Protein AF-A0A0S8HWB4-F1 (afdb_monomer_lite)

pLDDT: mean 94.69, std 7.18, range [52.34, 98.81]

Radius of gyration: 16.29 Å; chains: 1; bounding box: 45×39×44 Å

Sequence (197 aa):
RCPELIINMSSAIGPWVTPEQRIAPIVEIKPEMASLNTNSMNFALADHKSGKIFGEIIFQNTFKMLVDFGTAMKENRVKPECEVYDFGGLYNVLLVRKQGIFAEPMHFQLVFGVAGGVPFTPMNMIHMQSILPEGATWSTCGVGPNQFPAGIMASLMGGHIRVGLEDNTRVLGGKLAEGSWEQVEVAKRFSAQPIMF

Secondary structure (DSSP, 8-state):
--TTPPPEE-S---TT--HHHHHHHHHHH--SEEEEE-S-EEEEEEETTTTEEEEEEEE---HHHHHHHHHHHHHTTPEEEEEESSHHHHHHHHHHHTTT-SPSSPEEEEEE--BTB----HHHHHHHHHHSPTT-EEEEEE-GGGHHHHHHHHHHTT-EEB--TTT-SB-TTSPBPS-HHHHHHHHTTT-SSPPB-

Structure (mmCIF, N/CA/C/O backbone):
data_AF-A0A0S8HWB4-F1
#
_entry.id   AF-A0A0S8HWB4-F1
#
loop_
_atom_site.group_PDB
_atom_site.id
_atom_site.type_symbol
_atom_site.label_atom_id
_atom_site.label_alt_id
_atom_site.label_comp_id
_atom_site.label_asym_id
_atom_site.label_entity_id
_atom_site.label_seq_id
_atom_site.pdbx_PDB_ins_code
_atom_site.Cartn_x
_atom_site.Cartn_y
_atom_site.Cartn_z
_atom_site.occupancy
_atom_site.B_iso_or_equiv
_atom_site.auth_seq_id
_atom_site.auth_comp_id
_atom_site.auth_asym_id
_atom_site.auth_atom_id
_atom_site.pdbx_PDB_model_num
ATOM 1 N N . ARG A 1 1 ? -21.976 -0.494 -14.475 1.00 71.88 1 ARG A N 1
ATOM 2 C CA . ARG A 1 1 ? -21.970 -0.110 -13.041 1.00 71.88 1 ARG A CA 1
ATOM 3 C C . ARG A 1 1 ? -21.838 -1.396 -12.236 1.00 71.88 1 ARG A C 1
ATOM 5 O O . ARG A 1 1 ? -22.499 -2.352 -12.619 1.00 71.88 1 ARG A O 1
ATOM 12 N N . CYS A 1 2 ? -21.012 -1.416 -11.189 1.00 82.88 2 CYS A N 1
ATOM 13 C CA . CYS A 1 2 ? -20.768 -2.586 -10.335 1.00 82.88 2 CYS A CA 1
ATOM 14 C C . CYS A 1 2 ? -21.140 -2.211 -8.890 1.00 82.88 2 CYS A C 1
ATOM 16 O O . CYS A 1 2 ? -20.278 -1.727 -8.168 1.00 82.88 2 CYS A O 1
ATOM 18 N N . PRO A 1 3 ? -22.423 -2.313 -8.497 1.00 80.06 3 PRO A N 1
ATOM 19 C CA . PRO A 1 3 ? -22.908 -1.765 -7.226 1.00 80.06 3 PRO A CA 1
ATOM 20 C C . PRO A 1 3 ? -22.379 -2.493 -5.982 1.00 80.06 3 PRO A C 1
ATOM 22 O O . PRO A 1 3 ? -22.499 -1.962 -4.889 1.00 80.06 3 PRO A O 1
ATOM 25 N N . GLU A 1 4 ? -21.807 -3.686 -6.145 1.00 90.62 4 GLU A N 1
ATOM 26 C CA . GLU A 1 4 ? -21.234 -4.493 -5.057 1.00 90.62 4 GLU A CA 1
ATOM 27 C C . GLU A 1 4 ? -19.713 -4.319 -4.924 1.00 90.62 4 GLU A C 1
ATOM 29 O O . GLU A 1 4 ? -19.082 -4.972 -4.096 1.00 90.62 4 GLU A O 1
ATOM 34 N N . LEU A 1 5 ? -19.102 -3.479 -5.769 1.00 92.56 5 LEU A N 1
ATOM 35 C CA . LEU A 1 5 ? -17.670 -3.221 -5.705 1.00 92.56 5 LEU A CA 1
ATOM 36 C C . LEU A 1 5 ? -17.366 -2.332 -4.494 1.00 92.56 5 LEU A C 1
ATOM 38 O O . LEU A 1 5 ? -17.858 -1.209 -4.426 1.00 92.56 5 LEU A O 1
ATOM 42 N N . ILE A 1 6 ? -16.520 -2.826 -3.591 1.00 94.06 6 ILE A N 1
ATOM 43 C CA . ILE A 1 6 ? -15.942 -2.029 -2.504 1.00 94.06 6 ILE A CA 1
ATOM 44 C C . ILE A 1 6 ? -15.105 -0.911 -3.118 1.00 94.06 6 ILE A C 1
ATOM 46 O O . ILE A 1 6 ? -14.243 -1.174 -3.959 1.00 94.06 6 ILE A O 1
ATOM 50 N N . ILE A 1 7 ? -15.330 0.326 -2.680 1.00 96.31 7 ILE A N 1
ATOM 51 C CA . ILE A 1 7 ? -14.501 1.453 -3.089 1.00 96.31 7 ILE A CA 1
ATOM 52 C C . ILE A 1 7 ? -13.414 1.664 -2.038 1.00 96.31 7 ILE A C 1
ATOM 54 O O . ILE A 1 7 ? -13.699 1.944 -0.874 1.00 96.31 7 ILE A O 1
ATOM 58 N N . ASN A 1 8 ? -12.159 1.539 -2.468 1.00 97.38 8 ASN A N 1
ATOM 59 C CA . ASN A 1 8 ? -10.990 1.853 -1.661 1.00 97.38 8 ASN A CA 1
ATOM 60 C C . ASN A 1 8 ? -10.362 3.165 -2.146 1.00 97.38 8 ASN A C 1
ATOM 62 O O . ASN A 1 8 ? -9.846 3.245 -3.261 1.00 97.38 8 ASN A O 1
ATOM 66 N N . MET A 1 9 ? -10.446 4.221 -1.335 1.00 97.44 9 MET A N 1
ATOM 67 C CA . MET A 1 9 ? -9.891 5.527 -1.696 1.00 97.44 9 MET A CA 1
ATOM 68 C C . MET A 1 9 ? -8.468 5.715 -1.180 1.00 97.44 9 MET A C 1
ATOM 70 O O . MET A 1 9 ? -8.175 5.499 -0.006 1.00 97.44 9 MET A O 1
ATOM 74 N N . SER A 1 10 ? -7.588 6.235 -2.034 1.00 96.38 10 SER A N 1
ATOM 75 C CA . SER A 1 10 ? -6.231 6.571 -1.611 1.00 96.38 10 SER A CA 1
ATOM 76 C C . SER A 1 10 ? -6.205 7.791 -0.684 1.00 96.38 10 SER A C 1
ATOM 78 O O . SER A 1 10 ? -6.778 8.833 -1.003 1.00 96.38 10 SER A O 1
ATOM 80 N N . SER A 1 11 ? -5.463 7.697 0.425 1.00 95.19 11 SER A N 1
ATOM 81 C CA . SER A 1 11 ? -5.051 8.868 1.220 1.00 95.19 11 SER A CA 1
ATOM 82 C C . SER A 1 11 ? -3.715 9.460 0.752 1.00 95.19 11 SER A C 1
ATOM 84 O O . SER A 1 11 ? -3.163 10.348 1.401 1.00 95.19 11 SER A O 1
ATOM 86 N N . ALA A 1 12 ? -3.144 8.974 -0.352 1.00 88.75 12 ALA A N 1
ATOM 87 C CA . ALA A 1 12 ? -1.866 9.406 -0.914 1.00 88.75 12 ALA A CA 1
ATOM 88 C C . ALA A 1 12 ? -2.073 10.063 -2.287 1.00 88.75 12 ALA A C 1
ATOM 90 O O . ALA A 1 12 ? -1.646 9.556 -3.318 1.00 88.75 12 ALA A O 1
ATOM 91 N N . ILE A 1 13 ? -2.742 11.217 -2.296 1.00 84.00 13 ILE A N 1
ATOM 92 C CA . ILE A 1 13 ? -3.216 11.896 -3.518 1.00 84.00 13 ILE A CA 1
ATOM 93 C C . ILE A 1 13 ? -2.159 12.753 -4.245 1.00 84.00 13 ILE A C 1
ATOM 95 O O . ILE A 1 13 ? -2.505 13.621 -5.043 1.00 84.00 13 ILE A O 1
ATOM 99 N N . GLY A 1 14 ? -0.872 12.505 -3.995 1.00 78.75 14 GLY A N 1
ATOM 100 C CA . GLY A 1 14 ? 0.238 13.111 -4.734 1.00 78.75 14 GLY A CA 1
ATOM 101 C C . GLY A 1 14 ? 1.232 13.905 -3.880 1.00 78.75 14 GLY A C 1
ATOM 102 O O . GLY A 1 14 ? 1.001 14.155 -2.692 1.00 78.75 14 GLY A O 1
ATOM 103 N N . PRO A 1 15 ? 2.372 14.292 -4.477 1.00 73.50 15 PRO A N 1
ATOM 104 C CA . PRO A 1 15 ? 3.368 15.107 -3.800 1.00 73.50 15 PRO A CA 1
ATOM 105 C C . PRO A 1 15 ? 2.817 16.521 -3.554 1.00 73.50 15 PRO A C 1
ATOM 107 O O . PRO A 1 15 ? 2.030 17.031 -4.350 1.00 73.50 15 PRO A O 1
ATOM 110 N N . TRP A 1 16 ? 3.261 17.167 -2.470 1.00 81.25 16 TRP A N 1
ATOM 111 C CA . TRP A 1 16 ? 2.926 18.563 -2.114 1.00 81.25 16 TRP A CA 1
ATOM 112 C C . TRP A 1 16 ? 1.498 18.821 -1.617 1.00 81.25 16 TRP A C 1
ATOM 114 O O . TRP A 1 16 ? 1.103 19.974 -1.460 1.00 81.25 16 TRP A O 1
ATOM 124 N N . VAL A 1 17 ? 0.743 17.765 -1.325 1.00 91.19 17 VAL A N 1
ATOM 125 C CA . VAL A 1 17 ? -0.600 17.861 -0.748 1.00 91.19 17 VAL A CA 1
ATOM 126 C C . VAL A 1 17 ? -0.520 17.801 0.778 1.00 91.19 17 VAL A C 1
ATOM 128 O O . VAL A 1 17 ? 0.191 16.954 1.327 1.00 91.19 17 VAL A O 1
ATOM 131 N N . THR A 1 18 ? -1.226 18.693 1.481 1.00 94.00 18 THR A N 1
ATOM 132 C CA . THR A 1 18 ? -1.183 18.716 2.954 1.00 94.00 18 THR A CA 1
ATOM 133 C C . THR A 1 18 ? -1.892 17.496 3.556 1.00 94.00 18 THR A C 1
ATOM 135 O O . THR A 1 18 ? -2.748 16.892 2.900 1.00 94.00 18 THR A O 1
ATOM 138 N N . PRO A 1 19 ? -1.591 17.112 4.811 1.00 94.94 19 PRO A N 1
ATOM 139 C CA . PRO A 1 19 ? -2.299 16.022 5.481 1.00 94.94 19 PRO A CA 1
ATOM 140 C C . PRO A 1 19 ? -3.824 16.216 5.503 1.00 94.94 19 PRO A C 1
ATOM 142 O O . PRO A 1 19 ? -4.576 15.273 5.275 1.00 94.94 19 PRO A O 1
ATOM 145 N N . GLU A 1 20 ? -4.291 17.448 5.699 1.00 95.25 20 GLU A N 1
ATOM 146 C CA . GLU A 1 20 ? -5.717 17.787 5.724 1.00 95.25 20 GLU A CA 1
ATOM 147 C C . GLU A 1 20 ? -6.360 17.557 4.354 1.00 95.25 20 GLU A C 1
ATOM 149 O O . GLU A 1 20 ? -7.427 16.956 4.254 1.00 95.25 20 GLU A O 1
ATOM 154 N N . GLN A 1 21 ? -5.682 17.975 3.283 1.00 96.06 21 GLN A N 1
ATOM 155 C CA . GLN A 1 21 ? -6.148 17.760 1.914 1.00 96.06 21 GLN A CA 1
ATOM 156 C C . GLN A 1 21 ? -6.169 16.272 1.538 1.00 96.06 21 GLN A C 1
ATOM 158 O O . GLN A 1 21 ? -7.052 15.846 0.799 1.00 96.06 21 GLN A O 1
ATOM 163 N N . ARG A 1 22 ? -5.233 15.473 2.063 1.00 96.19 22 ARG A N 1
ATOM 164 C CA . ARG A 1 22 ? -5.164 14.022 1.835 1.00 96.19 22 ARG A CA 1
ATOM 165 C C . ARG A 1 22 ? -6.352 13.268 2.437 1.00 96.19 22 ARG A C 1
ATOM 167 O O . ARG A 1 22 ? -6.869 12.357 1.797 1.00 96.19 22 ARG A O 1
ATOM 174 N N . ILE A 1 23 ? -6.776 13.627 3.651 1.00 96.81 23 ILE A N 1
ATOM 175 C CA . ILE A 1 23 ? -7.849 12.917 4.368 1.00 96.81 23 ILE A CA 1
ATOM 176 C C . ILE A 1 23 ? -9.249 13.468 4.061 1.00 96.81 23 ILE A C 1
ATOM 178 O O . ILE A 1 23 ? -10.231 12.735 4.179 1.00 96.81 23 ILE A O 1
ATOM 182 N N . ALA A 1 24 ? -9.360 14.733 3.635 1.00 96.94 24 ALA A N 1
ATOM 183 C CA . ALA A 1 24 ? -10.645 15.394 3.404 1.00 96.94 24 ALA A CA 1
ATOM 184 C C . ALA A 1 24 ? -11.605 14.614 2.477 1.00 96.94 24 ALA A C 1
ATOM 186 O O . ALA A 1 24 ? -12.762 14.446 2.866 1.00 96.94 24 ALA A O 1
ATOM 187 N N . PRO A 1 25 ? -11.178 14.057 1.321 1.00 97.06 25 PRO A N 1
ATOM 188 C CA . PRO A 1 25 ? -12.078 13.284 0.463 1.00 97.06 25 PRO A CA 1
ATOM 189 C C . PRO A 1 25 ? -12.643 12.035 1.148 1.00 97.06 25 PRO A C 1
ATOM 191 O O . PRO A 1 25 ? -13.802 11.694 0.940 1.00 97.06 25 PRO A O 1
ATOM 194 N N . ILE A 1 26 ? -11.845 11.373 1.989 1.00 97.81 26 ILE A N 1
ATOM 195 C CA . ILE A 1 26 ? -12.241 10.150 2.700 1.00 97.81 26 ILE A CA 1
ATOM 196 C C . ILE A 1 26 ? -13.292 10.470 3.768 1.00 97.81 26 ILE A C 1
ATOM 198 O O . ILE A 1 26 ? -14.261 9.730 3.915 1.00 97.81 26 ILE A O 1
ATOM 202 N N . VAL A 1 27 ? -13.131 11.582 4.491 1.00 97.50 27 VAL A N 1
ATOM 203 C CA . VAL A 1 27 ? -14.086 12.019 5.526 1.00 97.50 27 VAL A CA 1
ATOM 204 C C . VAL A 1 27 ? -15.399 12.511 4.916 1.00 97.50 27 VAL A C 1
ATOM 206 O O . VAL A 1 27 ? -16.460 12.298 5.503 1.00 97.50 27 VAL A O 1
ATOM 209 N N . GLU A 1 28 ? -15.341 13.133 3.739 1.00 97.81 28 GLU A N 1
ATOM 210 C CA . GLU A 1 28 ? -16.530 13.603 3.026 1.00 97.81 28 GLU A CA 1
ATOM 211 C C . GLU A 1 28 ? -17.320 12.437 2.414 1.00 97.81 28 GLU A C 1
ATOM 213 O O . GLU A 1 28 ? -18.516 12.293 2.661 1.00 97.81 28 GLU A O 1
ATOM 218 N N . ILE A 1 29 ? -16.644 11.578 1.643 1.00 97.75 29 ILE A N 1
ATOM 219 C CA . ILE A 1 29 ? -17.284 10.506 0.864 1.00 97.75 29 ILE A CA 1
ATOM 220 C C . ILE A 1 29 ? -17.618 9.291 1.731 1.00 97.75 29 ILE A C 1
ATOM 222 O O . ILE A 1 29 ? -18.623 8.628 1.480 1.00 97.75 29 ILE A O 1
ATOM 226 N N . LYS A 1 30 ? -16.805 9.015 2.760 1.00 97.81 30 LYS A N 1
ATOM 227 C CA . LYS A 1 30 ? -16.940 7.865 3.671 1.00 97.81 30 LYS A CA 1
ATOM 228 C C . LYS A 1 30 ? -17.008 6.533 2.908 1.00 97.81 30 LYS A C 1
ATOM 230 O O . LYS A 1 30 ? -17.999 5.811 3.037 1.00 97.81 30 LYS A O 1
ATOM 235 N N . PRO A 1 31 ? -15.982 6.225 2.088 1.00 97.38 31 PRO A N 1
ATOM 236 C CA . PRO A 1 31 ? -15.928 4.968 1.350 1.00 97.38 31 PRO A CA 1
ATOM 237 C C . PRO A 1 31 ? -15.876 3.775 2.311 1.00 97.38 31 PRO A C 1
ATOM 239 O O . PRO A 1 31 ? -15.537 3.923 3.488 1.00 97.38 31 PRO A O 1
ATOM 242 N N . GLU A 1 32 ? -16.158 2.573 1.816 1.00 97.50 32 GLU A N 1
ATOM 243 C CA . GLU A 1 32 ? -16.035 1.364 2.630 1.00 97.50 32 GLU A CA 1
ATOM 244 C C . GLU A 1 32 ? -14.596 1.167 3.128 1.00 97.50 32 GLU A C 1
ATOM 246 O O . GLU A 1 32 ? -14.382 0.743 4.270 1.00 97.50 32 GLU A O 1
ATOM 251 N N . MET A 1 33 ? -13.613 1.502 2.286 1.00 97.88 33 MET A N 1
ATOM 252 C CA . MET A 1 33 ? -12.190 1.375 2.585 1.00 97.88 33 MET A CA 1
ATOM 253 C C . MET A 1 33 ? -11.388 2.605 2.150 1.00 97.88 33 MET A C 1
ATOM 255 O O . MET A 1 33 ? -11.766 3.341 1.237 1.00 97.88 33 MET A O 1
ATOM 259 N N . ALA A 1 34 ? -10.252 2.822 2.806 1.00 98.38 34 ALA A N 1
ATOM 260 C CA . ALA A 1 34 ? -9.260 3.788 2.357 1.00 98.38 34 ALA A CA 1
ATOM 261 C C . ALA A 1 34 ? -7.840 3.351 2.726 1.00 98.38 34 ALA A C 1
ATOM 263 O O . ALA A 1 34 ? -7.622 2.775 3.797 1.00 98.38 34 ALA A O 1
ATOM 264 N N . SER A 1 35 ? -6.867 3.676 1.876 1.00 98.06 35 SER A N 1
ATOM 265 C CA . SER A 1 35 ? -5.465 3.341 2.121 1.00 98.06 35 SER A CA 1
ATOM 266 C C . SER A 1 35 ? -4.880 4.189 3.250 1.00 98.06 35 SER A C 1
ATOM 268 O O . SER A 1 35 ? -5.117 5.397 3.341 1.00 98.06 35 SER A O 1
ATOM 270 N N . LEU A 1 36 ? -4.089 3.573 4.125 1.00 98.44 36 LEU A N 1
ATOM 271 C CA . LEU A 1 36 ? -3.430 4.207 5.264 1.00 98.44 36 LEU A CA 1
ATOM 272 C C . LEU A 1 36 ? -1.951 3.825 5.282 1.00 98.44 36 LEU A C 1
ATOM 274 O O . LEU A 1 36 ? -1.576 2.732 5.700 1.00 98.44 36 LEU A O 1
ATOM 278 N N . ASN A 1 37 ? -1.103 4.756 4.856 1.00 98.19 37 ASN A N 1
ATOM 279 C CA . ASN A 1 37 ? 0.339 4.544 4.771 1.00 98.19 37 ASN A CA 1
ATOM 280 C C . ASN A 1 37 ? 0.997 4.620 6.152 1.00 98.19 37 ASN A C 1
ATOM 282 O O . ASN A 1 37 ? 0.755 5.548 6.925 1.00 98.19 37 ASN A O 1
ATOM 286 N N . THR A 1 38 ? 1.823 3.621 6.461 1.00 98.44 38 THR A N 1
ATOM 287 C CA . THR A 1 38 ? 2.239 3.312 7.840 1.00 98.44 38 THR A CA 1
ATOM 288 C C . THR A 1 38 ? 3.572 3.935 8.276 1.00 98.44 38 THR A C 1
ATOM 290 O O . THR A 1 38 ? 3.882 3.956 9.473 1.00 98.44 38 THR A O 1
ATOM 293 N N . ASN A 1 39 ? 4.364 4.483 7.350 1.00 97.88 39 ASN A N 1
ATOM 294 C CA . ASN A 1 39 ? 5.619 5.169 7.661 1.00 97.88 39 ASN A CA 1
ATOM 295 C C . ASN A 1 39 ? 6.063 6.173 6.591 1.00 97.88 39 ASN A C 1
ATOM 297 O O . ASN A 1 39 ? 5.635 6.136 5.435 1.00 97.88 39 ASN A O 1
ATOM 301 N N . SER A 1 40 ? 6.953 7.079 7.003 1.00 97.56 40 SER A N 1
ATOM 302 C CA . SER A 1 40 ? 7.736 7.885 6.072 1.00 97.56 40 SER A CA 1
ATOM 303 C C . SER A 1 40 ? 8.865 7.058 5.462 1.00 97.56 40 SER A C 1
ATOM 305 O O . SER A 1 40 ? 9.550 6.340 6.191 1.00 97.56 40 SER A O 1
ATOM 307 N N . MET A 1 41 ? 9.105 7.219 4.163 1.00 97.00 41 MET A N 1
ATOM 308 C CA . MET A 1 41 ? 10.172 6.516 3.443 1.00 97.00 41 MET A CA 1
ATOM 309 C C . MET A 1 41 ? 10.666 7.312 2.231 1.00 97.00 41 MET A C 1
ATOM 311 O O . MET A 1 41 ? 9.967 8.202 1.735 1.00 97.00 41 MET A O 1
ATOM 315 N N . ASN A 1 42 ? 11.850 6.961 1.724 1.00 97.00 42 ASN A N 1
ATOM 316 C CA . ASN A 1 42 ? 12.215 7.316 0.355 1.00 97.00 42 ASN A CA 1
ATOM 317 C C . ASN A 1 42 ? 11.261 6.594 -0.597 1.00 97.00 42 ASN A C 1
ATOM 319 O O . ASN A 1 42 ? 10.979 5.413 -0.406 1.00 97.00 42 ASN A O 1
ATOM 323 N N . PHE A 1 43 ? 10.787 7.293 -1.619 1.00 95.88 43 PHE A N 1
ATOM 324 C CA . PHE A 1 43 ? 9.927 6.723 -2.642 1.00 95.88 43 PHE A CA 1
ATOM 325 C C . PHE A 1 43 ? 10.430 7.182 -4.002 1.00 95.88 43 PHE A C 1
ATOM 327 O O . PHE A 1 43 ? 10.356 8.370 -4.328 1.00 95.88 43 PHE A O 1
ATOM 334 N N . ALA A 1 44 ? 10.978 6.252 -4.779 1.00 95.31 44 ALA A N 1
ATOM 335 C CA . ALA A 1 44 ? 11.700 6.590 -5.995 1.00 95.31 44 ALA A CA 1
ATOM 336 C C . ALA A 1 44 ? 11.293 5.747 -7.205 1.00 95.31 44 ALA A C 1
ATOM 338 O O . ALA A 1 44 ? 10.976 4.562 -7.105 1.00 95.31 44 ALA A O 1
ATOM 339 N N . LEU A 1 45 ? 11.391 6.366 -8.380 1.00 93.62 45 LEU A N 1
ATOM 340 C CA . LEU A 1 45 ? 11.452 5.666 -9.654 1.00 93.62 45 LEU A CA 1
ATOM 341 C C . LEU A 1 45 ? 12.910 5.286 -9.910 1.00 93.62 45 LEU A C 1
ATOM 343 O O . LEU A 1 45 ? 13.758 6.161 -10.098 1.00 93.62 45 LEU A O 1
ATOM 347 N N . ALA A 1 46 ? 13.200 3.987 -9.923 1.00 94.81 46 ALA A N 1
ATOM 348 C CA . ALA A 1 46 ? 14.557 3.471 -10.052 1.00 94.81 46 ALA A CA 1
ATOM 349 C C . ALA A 1 46 ? 14.659 2.365 -11.106 1.00 94.81 46 ALA A C 1
ATOM 351 O O . ALA A 1 46 ? 13.749 1.554 -11.279 1.00 94.81 46 ALA A O 1
ATOM 352 N N . ASP A 1 47 ? 15.809 2.290 -11.771 1.00 93.00 47 ASP A N 1
ATOM 353 C CA . ASP A 1 47 ? 16.232 1.077 -12.463 1.00 93.00 47 ASP A CA 1
ATOM 354 C C . ASP A 1 47 ? 16.993 0.185 -11.479 1.00 93.00 47 ASP A C 1
ATOM 356 O O . ASP A 1 47 ? 18.157 0.429 -11.165 1.00 93.00 47 ASP A O 1
ATOM 360 N N . HIS A 1 48 ? 16.345 -0.885 -11.023 1.00 89.12 48 HIS A N 1
ATOM 361 C CA . HIS A 1 48 ? 16.936 -1.840 -10.086 1.00 89.12 48 HIS A CA 1
ATOM 362 C C . HIS A 1 48 ? 18.146 -2.606 -10.647 1.00 89.12 48 HIS A C 1
ATOM 364 O O . HIS A 1 48 ? 18.881 -3.203 -9.865 1.00 89.12 48 HIS A O 1
ATOM 370 N N . LYS A 1 49 ? 18.377 -2.610 -11.970 1.00 91.56 49 LYS A N 1
ATOM 371 C CA . LYS A 1 49 ? 19.554 -3.265 -12.563 1.00 91.56 49 LYS A CA 1
ATOM 372 C C . LYS A 1 49 ? 20.795 -2.386 -12.493 1.00 91.56 49 LYS A C 1
ATOM 374 O O . LYS A 1 49 ? 21.863 -2.878 -12.150 1.00 91.56 49 LYS A O 1
ATOM 379 N N . SER A 1 50 ? 20.664 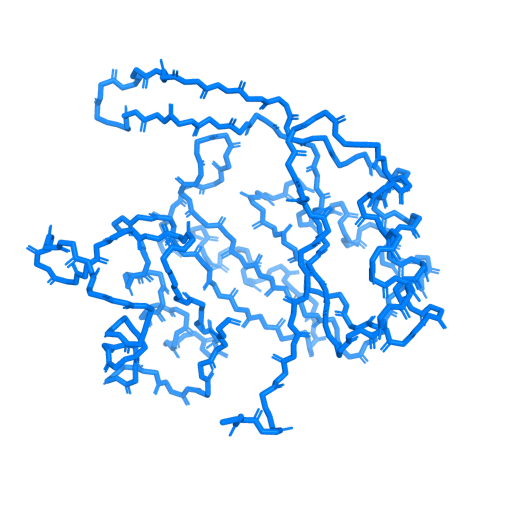-1.108 -12.847 1.00 96.06 50 SER A N 1
ATOM 380 C CA . SER A 1 50 ? 21.788 -0.160 -12.836 1.00 96.06 50 SER A CA 1
ATOM 381 C C . SER A 1 50 ? 21.934 0.610 -11.522 1.00 96.06 50 SER A C 1
ATOM 383 O O . SER A 1 50 ? 22.973 1.221 -11.292 1.00 96.06 50 SER A O 1
ATOM 385 N N . GLY A 1 51 ? 20.902 0.615 -10.675 1.00 94.69 51 GLY A N 1
ATOM 386 C CA . GLY A 1 51 ? 20.824 1.447 -9.473 1.00 94.69 51 GLY A CA 1
ATOM 387 C C . GLY A 1 51 ? 20.515 2.920 -9.762 1.00 94.69 51 GLY A C 1
ATOM 388 O O . GLY A 1 51 ? 20.540 3.741 -8.848 1.00 94.69 51 GLY A O 1
ATOM 389 N N . LYS A 1 52 ? 20.233 3.286 -11.019 1.00 97.38 52 LYS A N 1
ATOM 390 C CA . LYS A 1 52 ? 19.942 4.670 -11.400 1.00 97.38 52 LYS A CA 1
ATOM 391 C C . LYS A 1 52 ? 18.580 5.113 -10.860 1.00 97.38 52 LYS A C 1
ATOM 393 O O . LYS A 1 52 ? 17.570 4.465 -11.126 1.00 97.38 52 LYS A O 1
ATOM 398 N N . ILE A 1 53 ? 18.554 6.262 -10.187 1.00 97.44 53 ILE A N 1
ATOM 399 C CA . ILE A 1 53 ? 17.331 6.950 -9.756 1.00 97.44 53 ILE A CA 1
ATOM 400 C C . ILE A 1 53 ? 16.909 7.963 -10.828 1.00 97.44 53 ILE A C 1
ATOM 402 O O . ILE A 1 53 ? 17.729 8.750 -11.303 1.00 97.44 53 ILE A O 1
ATOM 406 N N . PHE A 1 54 ? 15.638 7.931 -11.230 1.00 95.50 54 PHE A N 1
ATOM 407 C CA . PHE A 1 54 ? 15.053 8.851 -12.215 1.00 95.50 54 PHE A CA 1
ATOM 408 C C . PHE A 1 54 ? 14.264 9.994 -11.572 1.00 95.50 54 PHE A C 1
ATOM 410 O O . PHE A 1 54 ? 14.088 11.040 -12.190 1.00 95.50 54 PHE A O 1
ATOM 417 N N . GLY A 1 55 ? 13.804 9.799 -10.340 1.00 94.44 55 GLY A N 1
ATOM 418 C CA . GLY A 1 55 ? 13.108 10.796 -9.539 1.00 94.44 55 GLY A CA 1
ATOM 419 C C . GLY A 1 55 ? 12.721 10.201 -8.193 1.00 94.44 55 GLY A C 1
ATOM 420 O O . GLY A 1 55 ? 12.500 8.993 -8.095 1.00 94.44 55 GLY A O 1
ATOM 421 N N . GLU A 1 56 ? 12.656 11.035 -7.164 1.00 94.62 56 GLU A N 1
ATOM 422 C CA . GLU A 1 56 ? 12.310 10.607 -5.813 1.00 94.62 56 GLU A CA 1
ATOM 423 C C . GLU A 1 56 ? 11.550 11.691 -5.056 1.00 94.62 56 GLU A C 1
ATOM 425 O O . GLU A 1 56 ? 11.661 12.883 -5.350 1.00 94.62 56 GLU A O 1
ATOM 430 N N . ILE A 1 57 ? 10.794 11.249 -4.059 1.00 94.69 57 ILE A N 1
ATOM 431 C CA . ILE A 1 57 ? 10.200 12.088 -3.026 1.00 94.69 57 ILE A CA 1
ATOM 432 C C . ILE A 1 57 ? 10.407 11.421 -1.667 1.00 94.69 57 ILE A C 1
ATOM 434 O O . ILE A 1 57 ? 10.562 10.202 -1.569 1.00 94.69 57 ILE A O 1
ATOM 438 N N . ILE A 1 58 ? 10.328 12.214 -0.600 1.00 95.06 58 ILE A N 1
ATOM 439 C CA . ILE A 1 58 ? 10.009 11.655 0.712 1.00 95.06 58 ILE A CA 1
ATOM 440 C C . ILE A 1 58 ? 8.505 11.438 0.750 1.00 95.06 58 ILE A C 1
ATOM 442 O O . ILE A 1 58 ? 7.728 12.396 0.740 1.00 95.06 58 ILE A O 1
ATOM 446 N N . PHE A 1 59 ? 8.088 10.180 0.814 1.00 95.38 59 PHE A N 1
ATOM 447 C CA . PHE A 1 59 ? 6.693 9.859 1.030 1.00 95.38 59 PHE A CA 1
ATOM 448 C C . PHE A 1 59 ? 6.389 9.978 2.519 1.00 95.38 59 PHE A C 1
ATOM 450 O O . PHE A 1 59 ? 6.664 9.069 3.293 1.00 95.38 59 PHE A O 1
ATOM 457 N N . GLN A 1 60 ? 5.913 11.147 2.942 1.00 95.62 60 GLN A N 1
ATOM 458 C CA . GLN A 1 60 ? 5.799 11.493 4.355 1.00 95.62 60 GLN A CA 1
ATOM 459 C C . GLN A 1 60 ? 4.540 10.882 4.999 1.00 95.62 60 GLN A C 1
ATOM 461 O O . GLN A 1 60 ? 3.419 11.247 4.643 1.00 95.62 60 GLN A O 1
ATOM 466 N N . ASN A 1 61 ? 4.721 10.022 6.008 1.00 97.25 61 ASN A N 1
ATOM 467 C CA . ASN A 1 61 ? 3.665 9.488 6.880 1.00 97.25 61 ASN A CA 1
ATOM 468 C C . ASN A 1 61 ? 4.209 9.352 8.319 1.00 97.25 61 ASN A C 1
ATOM 470 O O . ASN A 1 61 ? 4.641 8.290 8.762 1.00 97.25 61 ASN A O 1
ATOM 474 N N . THR A 1 62 ? 4.264 10.474 9.041 1.00 97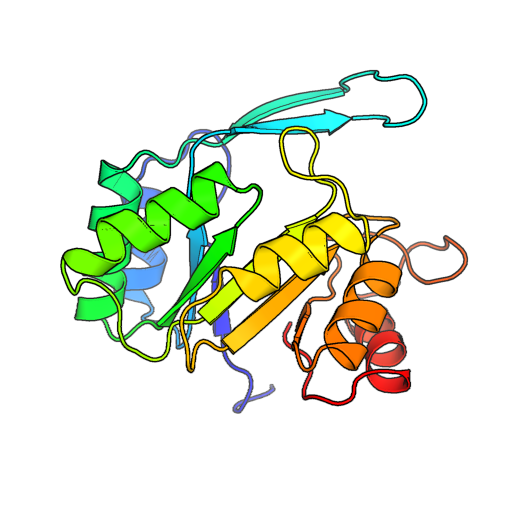.62 62 THR A N 1
ATOM 475 C CA . THR A 1 62 ? 4.673 10.541 10.449 1.00 97.62 62 THR A CA 1
ATOM 476 C C . THR A 1 62 ? 3.693 9.786 11.349 1.00 97.62 62 THR A C 1
ATOM 478 O O . THR A 1 62 ? 2.533 9.588 10.991 1.00 97.62 62 THR A O 1
ATOM 481 N N . PHE A 1 63 ? 4.114 9.453 12.573 1.00 98.62 63 PHE A N 1
ATOM 482 C CA . PHE A 1 63 ? 3.209 8.889 13.581 1.00 98.62 63 PHE A CA 1
ATOM 483 C C . PHE A 1 63 ? 1.975 9.755 13.836 1.00 98.62 63 PHE A C 1
ATOM 485 O O . PHE A 1 63 ? 0.892 9.212 14.022 1.00 98.62 63 PHE A O 1
ATOM 492 N N . LYS A 1 64 ? 2.122 11.088 13.813 1.00 98.06 64 LYS A N 1
ATOM 493 C CA . LYS A 1 64 ? 0.982 11.999 13.952 1.00 98.06 64 LYS A CA 1
ATOM 494 C C . LYS A 1 64 ? -0.034 11.772 12.831 1.00 98.06 64 LYS A C 1
ATOM 496 O O . LYS A 1 64 ? -1.195 11.548 13.133 1.00 98.06 64 LYS A O 1
ATOM 501 N N . MET A 1 65 ? 0.405 11.743 11.570 1.00 97.69 65 MET A N 1
ATOM 502 C CA . MET A 1 65 ? -0.498 11.463 10.447 1.00 97.69 65 MET A CA 1
ATOM 503 C C . MET A 1 65 ? -1.132 10.076 10.546 1.00 97.69 65 MET A C 1
ATOM 505 O O . MET A 1 65 ? -2.333 9.949 10.347 1.00 97.69 65 MET A O 1
ATOM 509 N N . LEU A 1 66 ? -0.352 9.050 10.899 1.00 98.31 66 LEU A N 1
ATOM 510 C CA . LEU A 1 66 ? -0.863 7.690 11.063 1.00 98.31 66 LEU A CA 1
ATOM 511 C C . LEU A 1 66 ? -1.974 7.618 12.127 1.00 98.31 66 LEU A C 1
ATOM 513 O O . LEU A 1 66 ? -3.009 6.995 11.893 1.00 98.31 66 LEU A O 1
ATOM 517 N N . VAL A 1 67 ? -1.775 8.271 13.277 1.00 98.62 67 VAL A N 1
ATOM 518 C CA . VAL A 1 67 ? -2.765 8.326 14.365 1.00 98.62 67 VAL A CA 1
ATOM 519 C C . VAL A 1 67 ? -3.980 9.162 13.969 1.00 98.62 67 VAL A C 1
ATOM 521 O O . VAL A 1 67 ? -5.107 8.701 14.146 1.00 98.62 67 VAL A O 1
ATOM 524 N N . ASP A 1 68 ? -3.768 10.356 13.413 1.00 98.25 68 ASP A N 1
ATOM 525 C CA . ASP A 1 68 ? -4.847 11.266 13.020 1.00 98.25 68 ASP A CA 1
ATOM 526 C C . ASP A 1 68 ? -5.740 10.622 11.949 1.00 98.25 68 ASP A C 1
ATOM 528 O O . ASP A 1 68 ? -6.962 10.603 12.086 1.00 98.25 68 ASP A O 1
ATOM 532 N N . PHE A 1 69 ? -5.144 10.040 10.902 1.00 98.31 69 PHE A N 1
ATOM 533 C CA . PHE A 1 69 ? -5.892 9.421 9.806 1.00 98.31 69 PHE A CA 1
ATOM 534 C C . PHE A 1 69 ? -6.580 8.137 10.265 1.00 98.31 69 PHE A C 1
ATOM 536 O O . PHE A 1 69 ? -7.752 7.941 9.955 1.00 98.31 69 PHE A O 1
ATOM 543 N N . GLY A 1 70 ? -5.896 7.289 11.043 1.00 98.19 70 GLY A N 1
ATOM 544 C CA . GLY A 1 70 ? -6.503 6.084 11.612 1.00 98.19 70 GLY A CA 1
ATOM 545 C C . GLY A 1 70 ? -7.717 6.404 12.490 1.00 98.19 70 GLY A C 1
ATOM 546 O O . GLY A 1 70 ? -8.765 5.774 12.349 1.00 98.19 70 GLY A O 1
ATOM 547 N N . THR A 1 71 ? -7.605 7.435 13.333 1.00 98.38 71 THR A N 1
ATOM 548 C CA . THR A 1 71 ? -8.708 7.923 14.177 1.00 98.38 71 THR A CA 1
ATOM 549 C C . THR A 1 71 ? -9.861 8.452 13.327 1.00 98.38 71 THR A C 1
ATOM 551 O O . THR A 1 71 ? -10.991 7.994 13.491 1.00 98.38 71 THR A O 1
ATOM 554 N N . ALA A 1 72 ? -9.578 9.332 12.361 1.00 98.25 72 ALA A N 1
ATOM 555 C CA . ALA A 1 72 ? -10.594 9.901 11.477 1.00 98.25 72 ALA A CA 1
ATOM 556 C C . ALA A 1 72 ? -11.335 8.822 10.667 1.00 98.25 72 ALA A C 1
ATOM 558 O O . ALA A 1 72 ? -12.560 8.869 10.543 1.00 98.25 72 ALA A O 1
ATOM 559 N N . MET A 1 73 ? -10.616 7.820 10.148 1.00 98.44 73 MET A N 1
ATOM 560 C CA . MET A 1 73 ? -11.214 6.683 9.443 1.00 98.44 73 MET A CA 1
ATOM 561 C C . MET A 1 73 ? -12.137 5.882 10.365 1.00 98.44 73 MET A C 1
ATOM 563 O O . MET A 1 73 ? -13.282 5.616 10.001 1.00 98.44 73 MET A O 1
ATOM 567 N N . LYS A 1 74 ? -11.695 5.563 11.590 1.00 97.69 74 LYS A N 1
ATOM 568 C CA . LYS A 1 74 ? -12.520 4.842 12.570 1.00 97.69 74 LYS A CA 1
ATOM 569 C C . LYS A 1 74 ? -13.792 5.609 12.938 1.00 97.69 74 LYS A C 1
ATOM 571 O O . LYS A 1 74 ? -14.867 5.010 12.956 1.00 97.69 74 LYS A O 1
ATOM 576 N N . GLU A 1 75 ? -13.691 6.908 13.206 1.00 97.94 75 GLU A N 1
ATOM 577 C CA . GLU A 1 75 ? -14.839 7.768 13.532 1.00 97.94 75 GLU A CA 1
ATOM 578 C C . GLU A 1 75 ? -15.864 7.825 12.393 1.00 97.94 75 GLU A C 1
ATOM 580 O O . GLU A 1 75 ? -17.072 7.830 12.637 1.00 97.94 75 GLU A O 1
ATOM 585 N N . ASN A 1 76 ? -15.389 7.784 11.146 1.00 98.12 76 ASN A N 1
ATOM 586 C CA . ASN A 1 76 ? -16.230 7.801 9.951 1.00 98.12 76 ASN A CA 1
ATOM 587 C C . ASN A 1 76 ? -16.606 6.406 9.431 1.00 98.12 76 ASN A C 1
ATOM 589 O O . ASN A 1 76 ? -17.235 6.307 8.380 1.00 98.12 76 ASN A O 1
ATOM 593 N N . ARG A 1 77 ? -16.283 5.335 10.173 1.00 97.75 77 ARG A N 1
ATOM 594 C CA . ARG A 1 77 ? -16.544 3.931 9.797 1.00 97.75 77 ARG A CA 1
ATOM 595 C C . ARG A 1 77 ? -15.914 3.514 8.461 1.00 97.75 77 ARG A C 1
ATOM 597 O O . ARG A 1 77 ? -16.399 2.586 7.824 1.00 97.75 77 ARG A O 1
ATOM 604 N N . VAL A 1 78 ? -14.819 4.161 8.079 1.00 98.38 78 VAL A N 1
ATOM 605 C CA . VAL A 1 78 ? -13.990 3.777 6.935 1.00 98.38 78 VAL A CA 1
ATOM 606 C C . VAL A 1 78 ? -12.980 2.742 7.413 1.00 98.38 78 VAL A C 1
ATOM 608 O O . VAL A 1 78 ? -12.290 2.957 8.414 1.00 98.38 78 VAL A O 1
ATOM 611 N N . LYS A 1 79 ? -12.884 1.603 6.727 1.00 98.25 79 LYS A N 1
ATOM 612 C CA . LYS A 1 79 ? -11.924 0.556 7.082 1.00 98.25 79 LYS A CA 1
ATOM 613 C C . LYS A 1 79 ? -10.538 0.896 6.509 1.00 98.25 79 LYS A C 1
ATOM 615 O O . LYS A 1 79 ? -10.407 0.995 5.290 1.00 98.25 79 LYS A O 1
ATOM 620 N N . PRO A 1 80 ? -9.492 1.038 7.343 1.00 98.31 80 PRO A N 1
ATOM 621 C CA . PRO A 1 80 ? -8.151 1.282 6.831 1.00 98.31 80 PRO A CA 1
ATOM 622 C C . PRO A 1 80 ? -7.587 0.033 6.151 1.00 98.31 80 PRO A C 1
ATOM 624 O O . PRO A 1 80 ? -7.588 -1.048 6.744 1.00 98.31 80 PRO A O 1
ATOM 627 N N . GLU A 1 81 ? -7.054 0.202 4.947 1.00 98.69 81 GLU A N 1
ATOM 628 C CA . GLU A 1 81 ? -6.076 -0.705 4.352 1.00 98.69 81 GLU A CA 1
ATOM 629 C C . GLU A 1 81 ? -4.682 -0.222 4.767 1.00 98.69 81 GLU A C 1
ATOM 631 O O . GLU A 1 81 ? -4.195 0.798 4.284 1.00 98.69 81 GLU A O 1
ATOM 636 N N . CYS A 1 82 ? -4.049 -0.903 5.725 1.00 98.69 82 CYS A N 1
ATOM 637 C CA . CYS A 1 82 ? -2.734 -0.502 6.217 1.00 98.69 82 CYS A CA 1
ATOM 638 C C . CYS A 1 82 ? -1.651 -0.853 5.189 1.00 98.69 82 CYS A C 1
ATOM 640 O O . CYS A 1 82 ? -1.246 -2.010 5.095 1.00 98.69 82 CYS A O 1
ATOM 642 N N . GLU A 1 83 ? -1.175 0.151 4.455 1.00 98.56 83 GLU A N 1
ATOM 643 C CA . GLU A 1 83 ? -0.134 0.031 3.432 1.00 98.56 83 GLU A CA 1
ATOM 644 C C . GLU A 1 83 ? 1.240 -0.078 4.104 1.00 98.56 83 GLU A C 1
ATOM 646 O O . GLU A 1 83 ? 1.720 0.862 4.755 1.00 98.56 83 GLU A O 1
ATOM 651 N N . VAL A 1 84 ? 1.864 -1.249 3.986 1.00 98.69 84 VAL A N 1
ATOM 652 C CA . VAL A 1 84 ? 3.126 -1.599 4.641 1.00 98.69 84 VAL A CA 1
ATOM 653 C C . VAL A 1 84 ? 4.195 -1.864 3.586 1.00 98.69 84 VAL A C 1
ATOM 655 O O . VAL A 1 84 ? 4.189 -2.899 2.922 1.00 98.69 84 VAL A O 1
ATOM 658 N N . TYR A 1 85 ? 5.151 -0.941 3.489 1.00 98.50 85 TYR A N 1
ATOM 659 C CA . TYR A 1 85 ? 6.260 -0.999 2.530 1.00 98.50 85 TYR A CA 1
ATOM 660 C C . TYR A 1 85 ? 7.538 -1.593 3.122 1.00 98.50 85 TYR A C 1
ATOM 662 O O . TYR A 1 85 ? 8.453 -1.944 2.383 1.00 98.50 85 TYR A O 1
ATOM 670 N N . ASP A 1 86 ? 7.643 -1.666 4.449 1.00 98.31 86 ASP A N 1
ATOM 671 C CA . ASP A 1 86 ? 8.791 -2.223 5.159 1.00 98.31 86 ASP A CA 1
ATOM 672 C C . ASP A 1 86 ? 8.412 -2.662 6.588 1.00 98.31 86 ASP A C 1
ATOM 674 O O . ASP A 1 86 ? 7.280 -2.488 7.053 1.00 98.31 86 ASP A O 1
ATOM 678 N N . PHE A 1 87 ? 9.373 -3.247 7.308 1.00 98.50 87 PHE A N 1
ATOM 679 C CA . PHE A 1 87 ? 9.176 -3.673 8.696 1.00 98.50 87 PHE A CA 1
ATOM 680 C C . PHE A 1 87 ? 8.942 -2.502 9.658 1.00 98.50 87 PHE A C 1
ATOM 682 O O . PHE A 1 87 ? 8.233 -2.666 10.646 1.00 98.50 87 PHE A O 1
ATOM 689 N N . GLY A 1 88 ? 9.509 -1.327 9.384 1.00 98.50 88 GLY A N 1
ATOM 690 C CA . GLY A 1 88 ? 9.291 -0.128 10.187 1.00 98.50 88 GLY A CA 1
ATOM 691 C C . GLY A 1 88 ? 7.823 0.288 10.166 1.00 98.50 88 GLY A C 1
ATOM 692 O O . GLY A 1 88 ? 7.222 0.427 11.226 1.00 98.50 88 GLY A O 1
ATOM 693 N N . GLY A 1 89 ? 7.216 0.389 8.983 1.00 98.56 89 GLY A N 1
ATOM 694 C CA . GLY A 1 89 ? 5.781 0.630 8.814 1.00 98.56 89 GLY A CA 1
ATOM 695 C C . GLY A 1 89 ? 4.920 -0.401 9.540 1.00 98.56 89 GLY A C 1
ATOM 696 O O . GLY A 1 89 ? 4.005 -0.033 10.283 1.00 98.56 89 GLY A O 1
ATOM 697 N N . LEU A 1 90 ? 5.280 -1.685 9.437 1.00 98.75 90 LEU A N 1
ATOM 698 C CA . LEU A 1 90 ? 4.573 -2.760 10.133 1.00 98.75 90 LEU A CA 1
ATOM 699 C C . LEU A 1 90 ? 4.613 -2.585 11.658 1.00 98.75 90 LEU A C 1
ATOM 701 O O . LEU A 1 90 ? 3.582 -2.617 12.328 1.00 98.75 90 LEU A O 1
ATOM 705 N N . TYR A 1 91 ? 5.793 -2.353 12.229 1.00 98.81 91 TYR A N 1
ATOM 706 C CA . TYR A 1 91 ? 5.920 -2.156 13.671 1.00 98.81 91 TYR A CA 1
ATOM 707 C C . TYR A 1 91 ? 5.334 -0.818 14.142 1.00 98.81 91 TYR A C 1
ATOM 709 O O . TYR A 1 91 ? 4.810 -0.752 15.255 1.00 98.81 91 TYR A O 1
ATOM 717 N N . ASN A 1 92 ? 5.334 0.224 13.305 1.00 98.81 92 ASN A N 1
ATOM 718 C CA . ASN A 1 92 ? 4.696 1.504 13.610 1.00 98.81 92 ASN A CA 1
ATOM 719 C C . ASN A 1 92 ? 3.186 1.342 13.787 1.00 98.81 92 ASN A C 1
ATOM 721 O O . ASN A 1 92 ? 2.631 1.803 14.789 1.00 98.81 92 ASN A O 1
ATOM 725 N N . VAL A 1 93 ? 2.520 0.665 12.845 1.00 98.50 93 VAL A N 1
ATOM 726 C CA . VAL A 1 93 ? 1.071 0.455 12.926 1.00 98.50 93 VAL A CA 1
ATOM 727 C C . VAL A 1 93 ? 0.702 -0.446 14.107 1.00 98.50 93 VAL A C 1
ATOM 729 O O . VAL A 1 93 ? -0.243 -0.142 14.834 1.00 98.50 93 VAL A O 1
ATOM 732 N N . LEU A 1 94 ? 1.498 -1.482 14.396 1.00 98.50 94 LEU A N 1
ATOM 733 C CA . LEU A 1 94 ? 1.310 -2.332 15.579 1.00 98.50 94 LEU A CA 1
ATOM 734 C C . LEU A 1 94 ? 1.535 -1.585 16.899 1.00 98.50 94 LEU A C 1
ATOM 736 O O . LEU A 1 94 ? 0.865 -1.870 17.895 1.00 98.50 94 LEU A O 1
ATOM 740 N N . LEU A 1 95 ? 2.453 -0.617 16.923 1.00 98.69 95 LEU A N 1
ATOM 741 C CA . LEU A 1 95 ? 2.678 0.232 18.085 1.00 98.69 95 LEU A CA 1
ATOM 742 C C . LEU A 1 95 ? 1.454 1.109 18.365 1.00 98.69 95 LEU A C 1
ATOM 744 O O . LEU A 1 95 ? 0.946 1.101 19.488 1.00 98.69 95 LEU A O 1
ATOM 748 N N . VAL A 1 96 ? 0.958 1.838 17.360 1.00 98.38 96 VAL A N 1
ATOM 749 C CA . VAL A 1 96 ? -0.182 2.754 17.547 1.00 98.38 96 VAL A CA 1
ATOM 750 C C . VAL A 1 96 ? -1.521 2.025 17.658 1.00 98.38 96 VAL A C 1
ATOM 752 O O . VAL A 1 96 ? -2.433 2.547 18.293 1.00 98.38 96 VAL A O 1
ATOM 755 N N . ARG A 1 97 ? -1.630 0.781 17.163 1.00 97.62 97 ARG A N 1
ATOM 756 C CA . ARG A 1 97 ? -2.792 -0.101 17.382 1.00 97.62 97 ARG A CA 1
ATOM 757 C C . ARG A 1 97 ? -3.176 -0.199 18.859 1.00 97.62 97 ARG A C 1
ATOM 759 O O . ARG A 1 97 ? -4.362 -0.255 19.172 1.00 97.62 97 ARG A O 1
ATOM 766 N N . LYS A 1 98 ? -2.200 -0.149 19.776 1.00 97.19 98 LYS A N 1
ATOM 767 C CA . LYS A 1 98 ? -2.421 -0.187 21.235 1.00 97.19 98 LYS A CA 1
ATOM 768 C C . LYS A 1 98 ? -3.310 0.949 21.759 1.00 97.19 98 LYS A C 1
ATOM 770 O O . LYS A 1 98 ? -3.865 0.823 22.843 1.00 97.19 98 LYS A O 1
ATOM 775 N N . GLN A 1 99 ? -3.460 2.033 20.998 1.00 97.81 99 GLN A N 1
ATOM 776 C CA . GLN A 1 99 ? -4.347 3.153 21.324 1.00 97.81 99 GLN A CA 1
ATOM 777 C C . GLN A 1 99 ? -5.826 2.844 21.030 1.00 97.81 99 GLN A C 1
ATOM 779 O O . GLN A 1 99 ? -6.697 3.644 21.350 1.00 97.81 99 GLN A O 1
ATOM 784 N N . GLY A 1 100 ? -6.128 1.703 20.399 1.00 96.56 100 GLY A N 1
ATOM 785 C CA . GLY A 1 100 ? -7.494 1.322 20.052 1.00 96.56 100 GLY A CA 1
ATOM 786 C C . GLY A 1 100 ? -8.091 2.168 18.927 1.00 96.56 100 GLY A C 1
ATOM 787 O O . GLY A 1 100 ? -9.309 2.285 18.847 1.00 96.56 100 GLY A O 1
ATOM 788 N N . ILE A 1 101 ? -7.268 2.760 18.057 1.00 96.31 101 ILE A N 1
ATOM 789 C CA . ILE A 1 101 ? -7.713 3.647 16.963 1.00 96.31 101 ILE A CA 1
ATOM 790 C C . ILE A 1 101 ? -8.167 2.905 15.698 1.00 96.31 101 ILE A C 1
ATOM 792 O O . ILE A 1 101 ? -8.693 3.530 14.789 1.00 96.31 101 ILE A O 1
ATOM 796 N N . PHE A 1 102 ? -8.031 1.578 15.641 1.00 96.50 102 PHE A N 1
ATOM 797 C CA . PHE A 1 102 ? -8.456 0.764 14.496 1.00 96.50 102 PHE A CA 1
ATOM 798 C C . PHE A 1 102 ? -9.667 -0.110 14.831 1.00 96.50 102 PHE A C 1
ATOM 800 O O . PHE A 1 102 ? -9.879 -0.490 15.985 1.00 96.50 102 PHE A O 1
ATOM 807 N N . ALA A 1 103 ? -10.477 -0.419 13.816 1.00 92.19 103 ALA A N 1
ATOM 808 C CA . ALA A 1 103 ? -11.532 -1.421 13.912 1.00 92.19 103 ALA A CA 1
ATOM 809 C C . ALA A 1 103 ? -10.967 -2.810 13.581 1.00 92.19 103 ALA A C 1
ATOM 811 O O . AL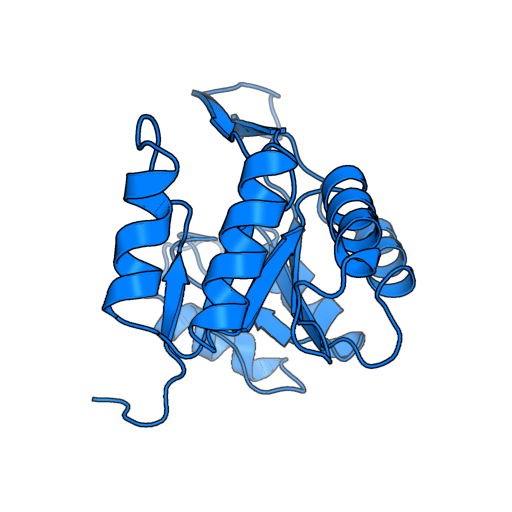A A 1 103 ? -10.425 -3.019 12.492 1.00 92.19 103 ALA A O 1
ATOM 812 N N . GLU A 1 104 ? -11.134 -3.761 14.496 1.00 94.44 104 GLU A N 1
ATOM 813 C CA . GLU A 1 104 ? -10.714 -5.154 14.314 1.00 94.44 104 GLU A CA 1
ATOM 814 C C . GLU A 1 104 ? -11.746 -5.967 13.503 1.00 94.44 104 GLU A C 1
ATOM 816 O O . GLU A 1 104 ? -12.932 -5.627 13.529 1.00 94.44 104 GLU A O 1
ATOM 821 N N . PRO A 1 105 ? -11.330 -7.027 12.780 1.00 96.50 105 PRO A N 1
ATOM 822 C CA . PRO A 1 105 ? -9.938 -7.414 12.511 1.00 96.50 105 PRO A CA 1
ATOM 823 C C . PRO A 1 105 ? -9.253 -6.439 11.547 1.00 96.50 105 PRO A C 1
ATOM 825 O O . PRO A 1 105 ? -9.857 -6.052 10.552 1.00 96.50 105 PRO A O 1
ATOM 828 N N . MET A 1 106 ? -8.015 -6.025 11.808 1.00 98.19 106 MET A N 1
ATOM 829 C CA . MET A 1 106 ? -7.275 -5.133 10.896 1.00 98.19 106 MET A CA 1
ATOM 830 C C . MET A 1 106 ? -7.051 -5.743 9.494 1.00 98.19 106 MET A C 1
ATOM 832 O O . MET A 1 106 ? -7.040 -6.966 9.331 1.00 98.19 106 MET A O 1
ATOM 836 N N . HIS A 1 107 ? -6.866 -4.878 8.489 1.00 98.56 107 HIS A N 1
ATOM 837 C CA . HIS A 1 107 ? -6.525 -5.267 7.118 1.00 98.56 107 HIS A CA 1
ATOM 838 C C . HIS A 1 107 ? -5.181 -4.656 6.701 1.00 98.56 107 HIS A C 1
ATOM 840 O O . HIS A 1 107 ? -4.969 -3.457 6.886 1.00 98.56 107 HIS A O 1
ATOM 846 N N . PHE A 1 108 ? -4.284 -5.471 6.147 1.00 98.81 108 PHE A N 1
ATOM 847 C CA . PHE A 1 108 ? -2.929 -5.065 5.759 1.00 98.81 108 PHE A CA 1
ATOM 848 C C . PHE A 1 108 ? -2.684 -5.272 4.266 1.00 98.81 108 PHE A C 1
ATOM 850 O O . PHE A 1 108 ? -2.981 -6.335 3.733 1.00 98.81 108 PHE A O 1
ATOM 857 N N . GLN A 1 109 ? -2.055 -4.303 3.612 1.00 98.69 109 GLN A N 1
ATOM 858 C CA . GLN A 1 109 ? -1.547 -4.431 2.251 1.00 98.69 109 GLN A CA 1
ATOM 859 C C . GLN A 1 109 ? -0.019 -4.488 2.313 1.00 98.69 109 GLN A C 1
ATOM 861 O O . GLN A 1 109 ? 0.641 -3.533 2.723 1.00 98.69 109 GLN A O 1
ATOM 866 N N . LEU A 1 110 ? 0.550 -5.644 1.967 1.00 98.69 110 LEU A N 1
ATOM 867 C CA . LEU A 1 110 ? 1.996 -5.856 1.956 1.00 98.69 110 LEU A CA 1
ATOM 868 C C . LEU A 1 110 ? 2.548 -5.460 0.584 1.00 98.69 110 LEU A C 1
ATOM 870 O O . LEU A 1 110 ? 2.320 -6.167 -0.406 1.00 98.69 110 LEU A O 1
ATOM 874 N N . VAL A 1 111 ? 3.263 -4.335 0.537 1.00 98.38 111 VAL A N 1
ATOM 875 C CA . VAL A 1 111 ? 3.751 -3.718 -0.700 1.00 98.38 111 VAL A CA 1
ATOM 876 C C . VAL A 1 111 ? 5.224 -4.047 -0.914 1.00 98.38 111 VAL A C 1
ATOM 878 O O . VAL A 1 111 ? 6.076 -3.730 -0.085 1.00 98.38 111 VAL A O 1
ATOM 881 N N . PHE A 1 112 ? 5.542 -4.651 -2.057 1.00 98.38 112 PHE A N 1
ATOM 882 C CA . PHE A 1 112 ? 6.892 -5.099 -2.381 1.00 98.38 112 PHE A CA 1
ATOM 883 C C . PHE A 1 112 ? 7.447 -4.445 -3.644 1.00 98.38 112 PHE A C 1
ATOM 885 O O . PHE A 1 112 ? 6.784 -4.370 -4.678 1.00 98.38 112 PHE A O 1
ATOM 892 N N . GLY A 1 113 ? 8.732 -4.089 -3.602 1.00 96.00 113 GLY A N 1
ATOM 893 C CA . GLY A 1 113 ? 9.495 -3.692 -4.788 1.00 96.00 113 GLY A CA 1
ATOM 894 C C . GLY A 1 113 ? 9.484 -2.199 -5.117 1.00 96.00 113 GLY A C 1
ATOM 895 O O . GLY A 1 113 ? 10.072 -1.817 -6.123 1.00 96.00 113 GLY A O 1
ATOM 896 N N . VAL A 1 114 ? 8.886 -1.351 -4.275 1.00 95.81 114 VAL A N 1
ATOM 897 C CA . VAL A 1 114 ? 9.110 0.104 -4.329 1.00 95.81 114 VAL A CA 1
ATOM 898 C C . VAL A 1 114 ? 10.570 0.400 -3.974 1.00 95.81 114 VAL A C 1
ATOM 900 O O . VAL A 1 114 ? 11.089 -0.123 -2.985 1.00 95.81 114 VAL A O 1
ATOM 903 N N . ALA A 1 115 ? 11.246 1.264 -4.736 1.00 96.19 115 ALA A N 1
ATOM 904 C CA . ALA A 1 115 ? 12.587 1.716 -4.375 1.00 96.19 115 ALA A CA 1
ATOM 905 C C . ALA A 1 115 ? 12.532 2.593 -3.111 1.00 96.19 115 ALA A C 1
ATOM 907 O O . ALA A 1 115 ? 11.942 3.673 -3.122 1.00 96.19 115 ALA A O 1
ATOM 908 N N . GLY A 1 116 ? 13.148 2.095 -2.035 1.00 95.94 116 GLY A N 1
ATOM 909 C CA . GLY A 1 116 ? 13.067 2.646 -0.678 1.00 95.94 116 GLY A CA 1
ATOM 910 C C . GLY A 1 116 ? 12.298 1.754 0.302 1.00 95.94 116 GLY A C 1
ATOM 911 O O . GLY A 1 116 ? 12.450 1.925 1.506 1.00 95.94 116 GLY A O 1
ATOM 912 N N 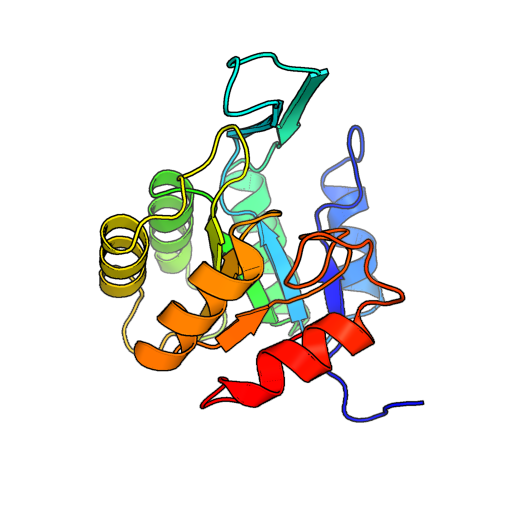. GLY A 1 117 ? 11.527 0.784 -0.204 1.00 97.31 117 GLY A N 1
ATOM 913 C CA . GLY A 1 117 ? 10.834 -0.231 0.589 1.00 97.31 117 GLY A CA 1
ATOM 914 C C . GLY A 1 117 ? 11.506 -1.604 0.528 1.00 97.31 117 GLY A C 1
ATOM 915 O O . GLY A 1 117 ? 12.627 -1.770 0.036 1.00 97.31 117 GLY A O 1
ATOM 916 N N . VAL A 1 118 ? 10.798 -2.616 1.022 1.00 97.75 118 VAL A N 1
ATOM 917 C CA . VAL A 1 118 ? 11.248 -4.007 1.038 1.00 97.75 118 VAL A CA 1
ATOM 918 C C . VAL A 1 118 ? 11.151 -4.633 -0.365 1.00 97.75 118 VAL A C 1
ATOM 920 O O . VAL A 1 118 ? 10.136 -4.488 -1.057 1.00 97.75 118 VAL A O 1
ATOM 923 N N . PRO A 1 119 ? 12.187 -5.352 -0.837 1.00 96.81 119 PRO A N 1
ATOM 924 C CA . PRO A 1 119 ? 12.103 -6.061 -2.107 1.00 96.81 119 PRO A CA 1
ATOM 925 C C . PRO A 1 119 ? 11.200 -7.288 -1.978 1.00 96.81 119 PRO A C 1
ATOM 927 O O . PRO A 1 119 ? 11.140 -7.928 -0.921 1.00 96.81 119 PRO A O 1
ATOM 930 N N . PHE A 1 120 ? 10.560 -7.676 -3.082 1.00 97.62 120 PHE A N 1
ATOM 931 C CA . PHE A 1 120 ? 9.849 -8.947 -3.125 1.00 97.62 120 PHE A CA 1
ATOM 932 C C . PHE A 1 120 ? 10.846 -10.107 -3.040 1.00 97.62 120 PHE A C 1
ATOM 934 O O . PHE A 1 120 ? 11.667 -10.312 -3.932 1.00 97.62 120 PHE A O 1
ATOM 941 N N . THR A 1 121 ? 10.750 -10.881 -1.962 1.00 98.00 121 THR A N 1
ATOM 942 C CA . THR A 1 121 ? 11.337 -12.217 -1.851 1.00 98.00 121 THR A CA 1
ATOM 943 C C . THR A 1 121 ? 10.379 -13.095 -1.049 1.00 98.00 121 THR A C 1
ATOM 945 O O . THR A 1 121 ? 9.672 -12.569 -0.180 1.00 98.00 121 THR A O 1
ATOM 948 N N . PRO A 1 122 ? 10.377 -14.424 -1.261 1.00 97.69 122 PRO A N 1
ATOM 949 C CA . PRO A 1 122 ? 9.554 -15.310 -0.452 1.00 97.69 122 PRO A CA 1
ATOM 950 C C . PRO A 1 122 ? 9.798 -15.168 1.052 1.00 97.69 122 PRO A C 1
ATOM 952 O O . PRO A 1 122 ? 8.855 -15.112 1.835 1.00 97.69 122 PRO A O 1
ATOM 955 N N . MET A 1 123 ? 11.059 -15.019 1.458 1.00 98.38 123 MET A N 1
ATOM 956 C CA . MET A 1 123 ? 11.412 -14.868 2.869 1.00 98.38 123 MET A CA 1
ATOM 957 C C . MET A 1 123 ? 10.876 -13.570 3.477 1.00 98.38 123 MET A C 1
ATOM 959 O O . MET A 1 123 ? 10.387 -13.595 4.603 1.00 98.38 123 MET A O 1
ATOM 963 N N . ASN A 1 124 ? 10.909 -12.456 2.737 1.00 98.56 124 ASN A N 1
ATOM 964 C CA . ASN A 1 124 ? 10.349 -11.193 3.223 1.00 98.56 124 ASN A CA 1
ATOM 965 C C . ASN A 1 124 ? 8.832 -11.290 3.406 1.00 98.56 124 ASN A C 1
ATOM 967 O O . ASN A 1 124 ? 8.325 -10.868 4.442 1.00 98.56 124 ASN A O 1
ATOM 971 N N . MET A 1 125 ? 8.117 -11.885 2.446 1.00 98.56 125 MET A N 1
ATOM 972 C CA . MET A 1 125 ? 6.665 -12.054 2.548 1.00 98.56 125 MET A CA 1
ATOM 973 C C . MET A 1 125 ? 6.275 -12.972 3.710 1.00 98.56 125 MET A C 1
ATOM 975 O O . MET A 1 125 ? 5.415 -12.598 4.503 1.00 98.56 125 MET A O 1
ATOM 979 N N . ILE A 1 126 ? 6.940 -14.126 3.859 1.00 98.50 126 ILE A N 1
ATOM 980 C CA . ILE A 1 126 ? 6.729 -15.033 5.002 1.00 98.50 126 ILE A CA 1
ATOM 981 C C . ILE A 1 126 ? 6.961 -14.292 6.314 1.00 98.50 126 ILE A C 1
ATOM 983 O O . ILE A 1 126 ? 6.142 -14.382 7.227 1.00 98.50 126 ILE A O 1
ATOM 987 N N . HIS A 1 127 ? 8.051 -13.528 6.410 1.00 98.62 127 HIS A N 1
ATOM 988 C CA . HIS A 1 127 ? 8.364 -12.833 7.646 1.00 98.62 127 HIS A CA 1
ATOM 989 C C . HIS A 1 127 ? 7.335 -11.745 7.975 1.00 98.62 127 HIS A C 1
ATOM 991 O O . HIS A 1 127 ? 6.821 -11.724 9.090 1.00 98.62 127 HIS A O 1
ATOM 997 N N . MET A 1 128 ? 6.968 -10.892 7.014 1.00 98.62 128 MET A N 1
ATOM 998 C CA . MET A 1 128 ? 5.943 -9.863 7.225 1.00 98.62 128 MET A CA 1
ATOM 999 C C . MET A 1 128 ? 4.585 -10.470 7.591 1.00 98.62 128 MET A C 1
ATOM 1001 O O . MET A 1 128 ? 3.960 -10.002 8.539 1.00 98.62 128 MET A O 1
ATOM 1005 N N . GLN A 1 129 ? 4.161 -11.541 6.910 1.00 98.31 129 GLN A N 1
ATOM 1006 C CA . GLN A 1 129 ? 2.911 -12.239 7.219 1.00 98.31 129 GLN A CA 1
ATOM 1007 C C . GLN A 1 129 ? 2.930 -12.832 8.635 1.00 98.31 129 GLN A C 1
ATOM 1009 O O . GLN A 1 129 ? 1.945 -12.697 9.356 1.00 98.31 129 GLN A O 1
ATOM 1014 N N . SER A 1 130 ? 4.058 -13.408 9.069 1.00 98.19 130 SER A N 1
ATOM 1015 C CA . SER A 1 130 ? 4.189 -14.011 10.406 1.00 98.19 130 SER A CA 1
ATOM 1016 C C . SER A 1 130 ? 4.092 -13.010 11.565 1.00 98.19 130 SER A C 1
ATOM 1018 O O . SER A 1 130 ? 3.866 -13.411 12.704 1.00 98.19 130 SER A O 1
ATOM 1020 N N . ILE A 1 131 ? 4.279 -11.716 11.287 1.00 98.62 131 ILE A N 1
ATOM 1021 C CA . ILE A 1 131 ? 4.198 -10.628 12.273 1.00 98.62 131 ILE A CA 1
ATOM 1022 C C . ILE A 1 131 ? 2.759 -10.098 12.410 1.00 98.62 131 ILE A C 1
ATOM 1024 O O . ILE A 1 131 ? 2.442 -9.425 13.395 1.00 98.62 131 ILE A O 1
ATOM 1028 N N . LEU A 1 132 ? 1.883 -10.368 11.434 1.00 98.50 132 LEU A N 1
ATOM 1029 C CA . LEU A 1 132 ? 0.524 -9.834 11.440 1.00 98.50 132 LEU A CA 1
ATOM 1030 C C . LEU A 1 132 ? -0.263 -10.317 12.671 1.00 98.50 132 LEU A C 1
ATOM 1032 O O . LEU A 1 132 ? -0.102 -11.461 13.099 1.00 98.50 132 LEU A O 1
ATOM 1036 N N . PRO A 1 133 ? -1.136 -9.468 13.245 1.00 97.56 133 PRO A N 1
ATOM 1037 C CA . PRO A 1 133 ? -1.982 -9.871 14.356 1.00 97.56 133 PRO A CA 1
ATOM 1038 C C . PRO A 1 133 ? -2.858 -11.073 14.025 1.00 97.56 133 PRO A C 1
ATOM 1040 O O . PRO A 1 133 ? -3.362 -11.199 12.909 1.00 97.56 133 PRO A O 1
ATOM 1043 N N . GLU A 1 134 ? -3.134 -11.894 15.034 1.00 95.75 134 GLU A N 1
ATOM 1044 C CA . GLU A 1 134 ? -4.131 -12.952 14.914 1.00 95.75 134 GLU A CA 1
ATOM 1045 C C . GLU A 1 134 ? -5.485 -12.383 14.456 1.00 95.75 134 GLU A C 1
ATOM 1047 O O . GLU A 1 134 ? -5.936 -11.338 14.933 1.00 95.75 134 GLU A O 1
ATOM 1052 N N . GLY A 1 135 ? -6.111 -13.064 13.495 1.00 96.00 135 GLY A N 1
ATOM 1053 C CA . GLY A 1 135 ? -7.383 -12.662 12.897 1.00 96.00 135 GLY A CA 1
ATOM 1054 C C . GLY A 1 135 ? -7.289 -11.536 11.863 1.00 96.00 135 GLY A C 1
ATOM 1055 O O . GLY A 1 135 ? -8.288 -11.271 11.197 1.00 96.00 135 GLY A O 1
ATOM 1056 N N . ALA A 1 136 ? -6.129 -10.889 11.690 1.00 98.00 136 ALA A N 1
ATOM 1057 C CA . ALA A 1 136 ? -5.951 -9.893 10.641 1.00 98.00 136 ALA A CA 1
ATOM 1058 C C . ALA A 1 136 ? -6.076 -10.525 9.248 1.00 98.00 136 ALA A C 1
ATOM 1060 O O . ALA A 1 136 ? -5.644 -11.652 9.002 1.00 98.00 136 ALA A O 1
ATOM 1061 N N . THR A 1 137 ? -6.634 -9.758 8.318 1.00 98.06 137 THR A N 1
ATOM 1062 C CA . THR A 1 137 ? -6.643 -10.111 6.894 1.00 98.06 137 THR A CA 1
ATOM 1063 C C . THR A 1 137 ? -5.533 -9.353 6.183 1.00 98.06 137 THR A C 1
ATOM 1065 O O . THR A 1 137 ? -5.105 -8.290 6.642 1.00 98.06 137 THR A O 1
ATOM 1068 N N . TRP A 1 138 ? -5.048 -9.884 5.064 1.00 98.50 138 TRP A N 1
ATOM 1069 C CA . TRP A 1 138 ? -3.984 -9.225 4.320 1.00 98.50 138 TRP A CA 1
ATOM 1070 C C . TRP A 1 138 ? -4.056 -9.482 2.822 1.00 98.50 138 TRP A C 1
ATOM 1072 O O . TRP A 1 138 ? -4.518 -10.531 2.376 1.00 98.50 138 TRP A O 1
ATOM 1082 N N . SER A 1 139 ? -3.579 -8.510 2.060 1.00 98.31 139 SER A N 1
ATOM 1083 C CA . SER A 1 139 ? -3.367 -8.559 0.622 1.00 98.31 139 SER A CA 1
ATOM 1084 C C . SER A 1 139 ? -1.890 -8.312 0.311 1.00 98.31 139 SER A C 1
ATOM 1086 O O . SER A 1 139 ? -1.128 -7.859 1.171 1.00 98.31 139 SER A O 1
ATOM 1088 N N . THR A 1 140 ? -1.473 -8.604 -0.919 1.00 97.94 140 THR A N 1
ATOM 1089 C CA . THR A 1 140 ? -0.176 -8.158 -1.432 1.00 97.94 140 THR A CA 1
ATOM 1090 C C . THR A 1 140 ? -0.293 -7.318 -2.697 1.00 97.94 140 THR A C 1
ATOM 1092 O O . THR A 1 140 ? -1.101 -7.617 -3.580 1.00 97.94 140 THR A O 1
ATOM 1095 N N . CYS A 1 141 ? 0.593 -6.328 -2.797 1.00 95.62 141 CYS A N 1
ATOM 1096 C CA . CYS A 1 141 ? 0.914 -5.592 -4.007 1.00 95.62 141 CYS A CA 1
ATOM 1097 C C . CYS A 1 141 ? 2.394 -5.819 -4.349 1.00 95.62 141 CYS A C 1
ATOM 1099 O O . CYS A 1 141 ? 3.286 -5.569 -3.536 1.00 95.62 141 CYS A O 1
ATOM 1101 N N . GLY A 1 142 ? 2.669 -6.296 -5.562 1.00 96.94 142 GLY A N 1
ATOM 1102 C CA . GLY A 1 142 ? 4.024 -6.366 -6.102 1.00 96.94 142 GLY A CA 1
ATOM 1103 C C . GLY A 1 142 ? 4.209 -5.333 -7.206 1.00 96.94 142 GLY A C 1
ATOM 1104 O O . GLY A 1 142 ? 3.536 -5.408 -8.227 1.00 96.94 142 GLY A O 1
ATOM 1105 N N . VAL A 1 143 ? 5.159 -4.411 -7.052 1.00 95.88 143 VAL A N 1
ATOM 1106 C CA . VAL A 1 143 ? 5.399 -3.365 -8.056 1.00 95.88 143 VAL A CA 1
ATOM 1107 C C . VAL A 1 143 ? 6.052 -3.944 -9.311 1.00 95.88 143 VAL A C 1
ATOM 1109 O O . VAL A 1 143 ? 7.043 -4.686 -9.251 1.00 95.88 143 VAL A O 1
ATOM 1112 N N . GLY A 1 144 ? 5.492 -3.587 -10.466 1.00 94.31 144 GLY A N 1
ATOM 1113 C CA . GLY A 1 144 ? 5.979 -3.939 -11.792 1.00 94.31 144 GLY A CA 1
ATOM 1114 C C . GLY A 1 144 ? 6.132 -5.454 -11.979 1.00 94.31 144 GLY A C 1
ATOM 1115 O O . GLY A 1 144 ? 5.153 -6.194 -11.854 1.00 94.31 144 GLY A O 1
ATOM 1116 N N . PRO A 1 145 ? 7.347 -5.961 -12.269 1.00 92.88 145 PRO A N 1
ATOM 1117 C CA . PRO A 1 145 ? 7.565 -7.387 -12.520 1.00 92.88 145 PRO A CA 1
ATOM 1118 C C . PRO A 1 145 ? 7.219 -8.287 -11.321 1.00 92.88 145 PRO A C 1
ATOM 1120 O O . PRO A 1 145 ? 7.084 -9.496 -11.504 1.00 92.88 145 PRO A O 1
ATOM 1123 N N . ASN A 1 146 ? 7.054 -7.725 -10.118 1.00 95.69 146 ASN A N 1
ATOM 1124 C CA . ASN A 1 146 ? 6.713 -8.479 -8.915 1.00 95.69 146 ASN A CA 1
ATOM 1125 C C . ASN A 1 146 ? 5.207 -8.741 -8.747 1.00 95.69 146 ASN A C 1
ATOM 1127 O O . ASN A 1 146 ? 4.865 -9.578 -7.918 1.00 95.69 146 ASN A O 1
ATOM 1131 N N . GLN A 1 147 ? 4.317 -8.101 -9.519 1.00 96.94 147 GLN A N 1
ATOM 1132 C CA . GLN A 1 147 ? 2.858 -8.184 -9.320 1.00 96.94 147 GLN A CA 1
ATOM 1133 C C . GLN A 1 147 ? 2.335 -9.623 -9.269 1.00 96.94 147 GLN A C 1
ATOM 1135 O O . GLN A 1 147 ? 1.723 -10.041 -8.288 1.00 96.94 147 GLN A O 1
ATOM 1140 N N . PHE A 1 148 ? 2.591 -10.406 -10.318 1.00 95.75 148 PHE A N 1
ATOM 1141 C CA . PHE A 1 148 ? 2.100 -11.783 -10.385 1.00 95.75 148 PHE A CA 1
ATOM 1142 C C . PHE A 1 148 ? 2.890 -12.750 -9.492 1.00 95.75 148 PHE A C 1
ATOM 1144 O O . PHE A 1 148 ? 2.245 -13.544 -8.812 1.00 95.75 148 PHE A O 1
ATOM 1151 N N . PRO A 1 149 ? 4.239 -12.700 -9.414 1.00 95.69 149 PRO A N 1
ATOM 1152 C CA . PRO A 1 149 ? 4.985 -13.518 -8.457 1.00 95.69 149 PRO A CA 1
ATOM 1153 C C . PRO A 1 149 ? 4.533 -13.330 -7.001 1.00 95.69 149 PRO A C 1
ATOM 1155 O O . PRO A 1 149 ? 4.332 -14.321 -6.299 1.00 95.69 149 PRO A O 1
ATOM 1158 N N . ALA A 1 150 ? 4.318 -12.084 -6.567 1.00 97.44 150 ALA A N 1
ATOM 1159 C CA . ALA A 1 150 ? 3.808 -11.784 -5.233 1.00 97.44 150 ALA A CA 1
ATOM 1160 C C . ALA A 1 150 ? 2.376 -12.297 -5.059 1.00 97.44 150 ALA A C 1
ATOM 1162 O O . ALA A 1 150 ? 2.102 -13.015 -4.100 1.00 97.44 150 ALA A O 1
ATOM 1163 N N . GLY A 1 151 ? 1.485 -12.016 -6.017 1.00 96.94 151 GLY A N 1
ATOM 1164 C CA . GLY A 1 151 ? 0.098 -12.480 -5.968 1.00 96.94 151 GLY A CA 1
ATOM 1165 C C . GLY A 1 151 ? -0.040 -14.005 -5.895 1.00 96.94 151 GLY A C 1
ATOM 1166 O O . GLY A 1 151 ? -0.849 -14.514 -5.122 1.00 96.94 151 GLY A O 1
ATOM 1167 N N . ILE A 1 152 ? 0.768 -14.756 -6.653 1.00 96.25 152 ILE A N 1
ATOM 1168 C CA . ILE A 1 152 ? 0.777 -16.228 -6.603 1.00 96.25 152 ILE A CA 1
ATOM 1169 C C . ILE A 1 152 ? 1.168 -16.705 -5.204 1.00 96.25 152 ILE A C 1
ATOM 1171 O O . ILE A 1 152 ? 0.510 -17.575 -4.638 1.00 96.25 152 ILE A O 1
ATOM 1175 N N . MET A 1 153 ? 2.223 -16.127 -4.632 1.00 97.38 153 MET A N 1
ATOM 1176 C CA . MET A 1 153 ? 2.674 -16.508 -3.300 1.00 97.38 153 MET A CA 1
ATOM 1177 C C . MET A 1 153 ? 1.648 -16.155 -2.220 1.00 97.38 153 MET A C 1
ATOM 1179 O O . MET A 1 153 ? 1.381 -16.987 -1.354 1.00 97.38 153 MET A O 1
ATOM 1183 N N . ALA A 1 154 ? 1.020 -14.980 -2.299 1.00 97.56 154 ALA A N 1
ATOM 1184 C CA . ALA A 1 154 ? -0.048 -14.612 -1.377 1.00 97.56 154 ALA A CA 1
ATOM 1185 C C . ALA A 1 154 ? -1.229 -15.583 -1.458 1.00 97.56 154 ALA A C 1
ATOM 1187 O O . ALA A 1 154 ? -1.685 -16.048 -0.417 1.00 97.56 154 ALA A O 1
ATOM 1188 N N . SER A 1 155 ? -1.643 -15.980 -2.666 1.00 96.06 155 SER A N 1
ATOM 1189 C CA . SER A 1 155 ? -2.685 -16.998 -2.868 1.00 96.06 155 SER A CA 1
ATOM 1190 C C . SER A 1 155 ? -2.354 -18.312 -2.146 1.00 96.06 155 SER A C 1
ATOM 1192 O O . SER A 1 155 ? -3.192 -18.865 -1.434 1.00 96.06 155 SER A O 1
ATOM 1194 N N . LEU A 1 156 ? -1.102 -18.777 -2.249 1.00 95.81 156 LEU A N 1
ATOM 1195 C CA . LEU A 1 156 ? -0.628 -19.991 -1.569 1.00 95.81 156 LEU A CA 1
ATOM 1196 C C . LEU A 1 156 ? -0.569 -19.849 -0.040 1.00 95.81 156 LEU A C 1
ATOM 1198 O O . LEU A 1 156 ? -0.703 -20.840 0.673 1.00 95.81 156 LEU A O 1
ATOM 1202 N N . MET A 1 157 ? -0.369 -18.632 0.463 1.00 95.94 157 MET A N 1
ATOM 1203 C CA . MET A 1 157 ? -0.298 -18.319 1.894 1.00 95.94 157 MET A CA 1
ATOM 1204 C C . MET A 1 157 ? -1.653 -17.902 2.493 1.00 95.94 157 MET A C 1
ATOM 1206 O O . MET A 1 157 ? -1.707 -17.494 3.653 1.00 95.94 157 MET A O 1
ATOM 1210 N N . GLY A 1 158 ? -2.743 -17.984 1.722 1.00 94.75 158 GLY A N 1
ATOM 1211 C CA . GLY A 1 158 ? -4.087 -17.604 2.167 1.00 94.75 158 GLY A CA 1
ATOM 1212 C C . GLY A 1 158 ? -4.334 -16.093 2.247 1.00 94.75 158 GLY A C 1
ATOM 1213 O O . GLY A 1 158 ? -5.275 -15.672 2.914 1.00 94.75 158 GLY A O 1
ATOM 1214 N N . GLY A 1 159 ? -3.497 -15.283 1.599 1.00 96.06 159 GLY A N 1
ATOM 1215 C CA . GLY A 1 159 ? -3.695 -13.844 1.434 1.00 96.06 159 GLY A CA 1
ATOM 1216 C C . GLY A 1 159 ? -4.534 -13.488 0.204 1.00 96.06 159 GLY A C 1
ATOM 1217 O O . GLY A 1 159 ? -4.838 -14.326 -0.648 1.00 96.06 159 GLY A O 1
ATOM 1218 N N . HIS A 1 160 ? -4.881 -12.208 0.105 1.00 97.12 160 HIS A N 1
ATOM 1219 C CA . HIS A 1 160 ? -5.537 -11.608 -1.054 1.00 97.12 160 HIS A CA 1
ATOM 1220 C C . HIS A 1 160 ? -4.514 -11.034 -2.046 1.00 97.12 160 HIS A C 1
ATOM 1222 O O . HIS A 1 160 ? -3.321 -10.910 -1.755 1.00 97.12 160 HIS A O 1
ATOM 1228 N N . ILE A 1 161 ? -4.987 -10.695 -3.243 1.00 96.31 161 ILE A N 1
ATOM 1229 C CA . ILE A 1 161 ? -4.155 -10.207 -4.343 1.00 96.31 161 ILE A 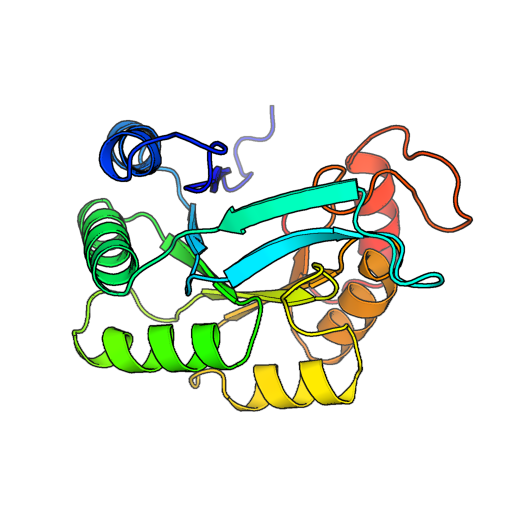CA 1
ATOM 1230 C C . ILE A 1 161 ? -4.663 -8.830 -4.759 1.00 96.31 161 ILE A C 1
ATOM 1232 O O . ILE A 1 161 ? -5.859 -8.687 -5.023 1.00 96.31 161 ILE A O 1
ATOM 1236 N N . ARG A 1 162 ? -3.741 -7.873 -4.894 1.00 97.56 162 ARG A N 1
ATOM 1237 C CA . ARG A 1 162 ? -3.953 -6.600 -5.582 1.00 97.56 162 ARG A CA 1
ATOM 1238 C C . ARG A 1 162 ? -3.252 -6.619 -6.940 1.00 97.56 162 ARG A C 1
ATOM 1240 O O . ARG A 1 162 ? -2.098 -7.035 -7.066 1.00 97.56 162 ARG A O 1
ATOM 1247 N N . VAL A 1 163 ? -3.982 -6.198 -7.967 1.00 97.00 163 VAL A N 1
ATOM 1248 C CA . VAL A 1 163 ? -3.491 -6.014 -9.335 1.00 97.00 163 VAL A CA 1
ATOM 1249 C C . VAL A 1 163 ? -4.061 -4.725 -9.902 1.00 97.00 163 VAL A C 1
ATOM 1251 O O . VAL A 1 163 ? -5.219 -4.403 -9.656 1.00 97.00 163 VAL A O 1
ATOM 1254 N N . GLY A 1 164 ? -3.298 -4.029 -10.735 1.00 96.31 164 GLY A N 1
ATOM 1255 C CA . GLY A 1 164 ? -3.810 -2.863 -11.436 1.00 96.31 164 GLY A CA 1
ATOM 1256 C C . GLY A 1 164 ? -2.722 -2.097 -12.167 1.00 96.31 164 GLY A C 1
ATOM 1257 O O . GLY A 1 164 ? -1.528 -2.264 -11.914 1.00 96.31 164 GLY A O 1
ATOM 1258 N N . LEU A 1 165 ? -3.155 -1.210 -13.063 1.00 96.81 165 LEU A N 1
ATOM 1259 C CA . LEU A 1 165 ? -2.249 -0.343 -13.819 1.00 96.81 165 LEU A CA 1
ATOM 1260 C C . LEU A 1 165 ? -1.455 0.631 -12.937 1.00 96.81 165 LEU A C 1
ATOM 1262 O O . LEU A 1 165 ? -0.420 1.122 -13.383 1.00 96.81 165 LEU A O 1
ATOM 1266 N N . GLU A 1 166 ? -1.928 0.896 -11.714 1.00 94.31 166 GLU A N 1
ATOM 1267 C CA . GLU A 1 166 ? -1.187 1.651 -10.697 1.00 94.31 166 GLU A CA 1
ATOM 1268 C C . GLU A 1 166 ? 0.133 0.956 -10.336 1.00 94.31 166 GLU A C 1
ATOM 1270 O O . GLU A 1 166 ? 1.176 1.603 -10.271 1.00 94.31 166 GLU A O 1
ATOM 1275 N N . ASP A 1 167 ? 0.100 -0.369 -10.178 1.00 93.88 167 ASP A N 1
ATOM 1276 C CA . ASP A 1 167 ? 1.229 -1.147 -9.670 1.00 93.88 167 ASP A CA 1
ATOM 1277 C C . ASP A 1 167 ? 2.125 -1.671 -10.805 1.00 93.88 167 ASP A C 1
ATOM 1279 O O . ASP A 1 167 ? 3.346 -1.783 -10.656 1.00 93.88 167 ASP A O 1
ATOM 1283 N N . ASN A 1 168 ? 1.544 -1.982 -11.969 1.00 94.75 168 ASN A N 1
ATOM 1284 C CA . ASN A 1 168 ? 2.269 -2.452 -13.147 1.00 94.75 168 ASN A CA 1
ATOM 1285 C C . ASN A 1 168 ? 1.560 -2.040 -14.438 1.00 94.75 168 ASN A C 1
ATOM 1287 O O . ASN A 1 168 ? 0.395 -2.347 -14.662 1.00 94.75 168 ASN A O 1
ATOM 1291 N N . THR A 1 169 ? 2.300 -1.457 -15.374 1.00 95.69 169 THR A N 1
ATOM 1292 C CA . THR A 1 169 ? 1.766 -1.074 -16.691 1.00 95.69 169 THR A CA 1
ATOM 1293 C C . THR A 1 169 ? 1.745 -2.223 -17.703 1.00 95.69 169 THR A C 1
ATOM 1295 O O . THR A 1 169 ? 1.351 -2.033 -18.855 1.00 95.69 169 THR A O 1
ATOM 1298 N N . ARG A 1 170 ? 2.201 -3.420 -17.316 1.00 94.06 170 ARG A N 1
ATOM 1299 C CA . ARG A 1 170 ? 2.387 -4.576 -18.203 1.00 94.06 170 ARG A CA 1
ATOM 1300 C C . ARG A 1 170 ? 1.634 -5.811 -17.717 1.00 94.06 170 ARG A C 1
ATOM 1302 O O . ARG A 1 170 ? 1.328 -5.951 -16.537 1.00 94.06 170 ARG A O 1
ATOM 1309 N N . VAL A 1 171 ? 1.373 -6.737 -18.633 1.00 90.12 171 VAL A N 1
ATOM 1310 C CA . VAL A 1 171 ? 0.887 -8.094 -18.330 1.00 90.12 171 VAL A CA 1
ATOM 1311 C C . VAL A 1 171 ? 2.015 -9.124 -18.393 1.00 90.12 171 VAL A C 1
ATOM 1313 O O . VAL A 1 171 ? 3.158 -8.814 -18.751 1.00 90.12 171 VAL A O 1
ATOM 1316 N N . LEU A 1 172 ? 1.699 -10.378 -18.048 1.00 82.69 172 LEU A N 1
ATOM 1317 C CA . LEU A 1 172 ? 2.601 -11.511 -18.260 1.00 82.69 172 LEU A CA 1
ATOM 1318 C C . LEU A 1 172 ? 3.102 -11.541 -19.714 1.00 82.69 172 LEU A C 1
ATOM 1320 O O . LEU A 1 172 ? 2.341 -11.368 -20.661 1.00 82.69 172 LEU A O 1
ATOM 1324 N N . GLY A 1 173 ? 4.409 -11.747 -19.886 1.00 82.56 173 GLY A N 1
ATOM 1325 C CA . GLY A 1 173 ? 5.072 -11.673 -21.194 1.00 82.56 173 GLY A CA 1
ATOM 1326 C C . GLY A 1 173 ? 5.566 -10.272 -21.578 1.00 82.56 173 GLY A C 1
ATOM 1327 O O . GLY A 1 173 ? 6.199 -10.116 -22.617 1.00 82.56 173 GLY A O 1
ATOM 1328 N N . GLY A 1 174 ? 5.330 -9.257 -20.739 1.00 85.75 174 GLY A N 1
ATOM 1329 C CA . GLY A 1 174 ? 5.980 -7.949 -20.843 1.00 85.75 174 GLY A CA 1
ATOM 1330 C C . GLY A 1 174 ? 5.335 -6.973 -21.825 1.00 85.75 174 GLY A C 1
ATOM 1331 O O . GLY A 1 174 ? 5.867 -5.879 -22.011 1.00 85.75 174 GLY A O 1
ATOM 1332 N N . LYS A 1 175 ? 4.196 -7.308 -22.435 1.00 93.69 175 LYS A N 1
ATOM 1333 C CA . LYS A 1 175 ? 3.398 -6.348 -23.216 1.00 93.69 175 LYS A CA 1
ATOM 1334 C C . LYS A 1 175 ? 2.720 -5.341 -22.287 1.00 93.69 175 LYS A C 1
ATOM 1336 O O . LYS A 1 175 ? 2.469 -5.662 -21.128 1.00 93.69 175 LYS A O 1
ATOM 1341 N N . LEU A 1 176 ? 2.458 -4.132 -22.786 1.00 96.94 176 LEU A N 1
ATOM 1342 C CA . LEU A 1 176 ? 1.605 -3.182 -22.068 1.00 96.94 176 LEU A CA 1
ATOM 1343 C C . LEU A 1 176 ? 0.221 -3.804 -21.887 1.00 96.94 176 LEU A C 1
ATOM 1345 O O . LEU A 1 176 ? -0.273 -4.446 -22.811 1.00 96.94 176 LEU A O 1
ATOM 1349 N N . ALA A 1 177 ? -0.349 -3.635 -20.699 1.00 96.38 177 ALA A N 1
ATOM 1350 C CA . ALA A 1 177 ? -1.702 -4.081 -20.414 1.00 96.38 177 ALA A CA 1
ATOM 1351 C C . ALA A 1 177 ? -2.708 -3.161 -21.117 1.00 96.38 177 ALA A C 1
ATOM 1353 O O . ALA A 1 177 ? -2.547 -1.939 -21.089 1.00 96.38 177 ALA A O 1
ATOM 1354 N N . GLU A 1 178 ? -3.752 -3.729 -21.718 1.00 96.06 178 GLU A N 1
ATOM 1355 C CA . GLU A 1 178 ? -4.818 -2.937 -22.356 1.00 96.06 178 GLU A CA 1
ATOM 1356 C C . GLU A 1 178 ? -5.735 -2.265 -21.325 1.00 96.06 178 GLU A C 1
ATOM 1358 O O . GLU A 1 178 ? -6.374 -1.247 -21.591 1.00 96.06 178 GLU A O 1
ATOM 1363 N N . GLY A 1 179 ? -5.787 -2.826 -20.120 1.00 95.75 179 GLY A N 1
ATOM 1364 C CA . GLY A 1 179 ? -6.527 -2.289 -18.991 1.00 95.75 179 GLY A CA 1
ATOM 1365 C C . GLY A 1 179 ? -6.280 -3.107 -17.730 1.00 95.75 179 GLY A C 1
ATOM 1366 O O . GLY A 1 179 ? -5.794 -4.237 -17.802 1.00 95.75 179 GLY A O 1
ATOM 1367 N N . SER A 1 180 ? -6.680 -2.577 -16.568 1.00 95.88 180 SER A N 1
ATOM 1368 C CA . SER A 1 180 ? -6.603 -3.332 -15.306 1.00 95.88 180 SER A CA 1
ATOM 1369 C C . SER A 1 180 ? -7.341 -4.673 -15.409 1.00 95.88 180 SER A C 1
ATOM 1371 O O . SER A 1 180 ? -6.864 -5.672 -14.882 1.00 95.88 180 SER A O 1
ATOM 1373 N N . TRP A 1 181 ? -8.450 -4.730 -16.161 1.00 95.12 181 TRP A N 1
ATOM 1374 C CA . TRP A 1 181 ? -9.243 -5.948 -16.379 1.00 95.12 181 TRP A CA 1
ATOM 1375 C C . TRP A 1 181 ? -8.418 -7.127 -16.920 1.00 95.12 181 TRP A C 1
ATOM 1377 O O . TRP A 1 181 ? -8.675 -8.268 -16.548 1.00 95.12 181 TRP A O 1
ATOM 1387 N N . GLU A 1 182 ? -7.397 -6.878 -17.743 1.00 95.75 182 GLU A N 1
ATOM 1388 C CA . GLU A 1 182 ? -6.556 -7.938 -18.306 1.00 95.75 182 GLU A CA 1
ATOM 1389 C C . GLU A 1 182 ? -5.704 -8.598 -17.212 1.00 95.75 182 GLU A C 1
ATOM 1391 O O . GLU A 1 182 ? -5.573 -9.821 -17.144 1.00 95.75 182 GLU A O 1
ATOM 1396 N N . GLN A 1 183 ? -5.179 -7.792 -16.288 1.00 95.94 183 GLN A N 1
ATOM 1397 C CA . GLN A 1 183 ? -4.417 -8.279 -15.140 1.00 95.94 183 GLN A CA 1
ATOM 1398 C C . GLN A 1 183 ? -5.308 -9.018 -14.139 1.00 95.94 183 GLN A C 1
ATOM 1400 O O . GLN A 1 183 ? -4.879 -10.015 -13.557 1.00 95.94 183 GLN A O 1
ATOM 1405 N N . VAL A 1 184 ? -6.559 -8.577 -13.986 1.00 95.44 184 VAL A N 1
ATOM 1406 C CA . VAL A 1 184 ? -7.582 -9.284 -13.205 1.00 95.44 184 VAL A CA 1
ATOM 1407 C C . VAL A 1 184 ? -7.849 -10.673 -13.781 1.00 95.44 184 VAL A C 1
ATOM 1409 O O . VAL A 1 184 ? -7.832 -11.654 -13.039 1.00 95.44 184 VAL A O 1
ATOM 1412 N N . GLU A 1 185 ? -8.045 -10.789 -15.096 1.00 94.69 185 GLU A N 1
ATOM 1413 C CA . GLU A 1 185 ? -8.266 -12.081 -15.760 1.00 94.69 185 GLU A CA 1
ATOM 1414 C C . GLU A 1 185 ? -7.072 -13.032 -15.622 1.00 94.69 185 GLU A C 1
ATOM 1416 O O . GLU A 1 185 ? -7.245 -14.250 -15.556 1.00 94.69 185 GLU A O 1
ATOM 1421 N N . VAL A 1 186 ? -5.852 -12.499 -15.533 1.00 93.50 186 VAL A N 1
ATOM 1422 C CA . VAL A 1 186 ? -4.667 -13.297 -15.203 1.00 93.50 186 VAL A CA 1
ATOM 1423 C C . VAL A 1 186 ? -4.696 -13.741 -13.739 1.00 93.50 186 VAL A C 1
ATOM 1425 O O . VAL A 1 186 ? -4.523 -14.930 -13.470 1.00 93.50 186 VAL A O 1
ATOM 1428 N N . ALA A 1 187 ? -4.944 -12.823 -12.800 1.00 94.50 187 ALA A N 1
ATOM 1429 C CA . ALA A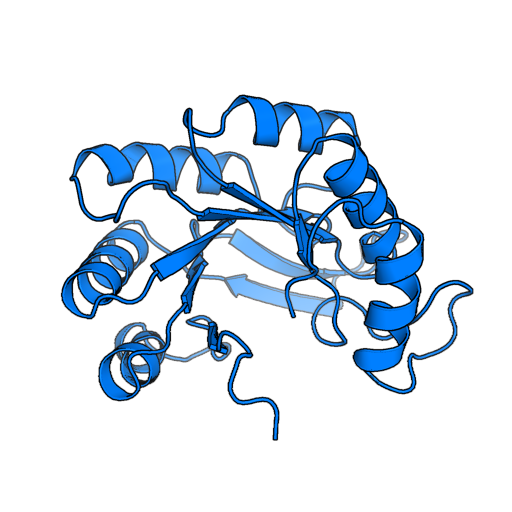 1 187 ? -4.974 -13.118 -11.367 1.00 94.50 187 ALA A CA 1
ATOM 1430 C C . ALA A 1 187 ? -6.029 -14.174 -10.997 1.00 94.50 187 ALA A C 1
ATOM 1432 O O . ALA A 1 187 ? -5.756 -15.068 -10.195 1.00 94.50 187 ALA A O 1
ATOM 1433 N N . LYS A 1 188 ? -7.196 -14.163 -11.656 1.00 93.88 188 LYS A N 1
ATOM 1434 C CA . LYS A 1 188 ? -8.264 -15.162 -11.451 1.00 93.88 188 LYS A CA 1
ATOM 1435 C C . LYS A 1 188 ? -7.820 -16.601 -11.699 1.00 93.88 188 LYS A C 1
ATOM 1437 O O . LYS A 1 188 ? -8.403 -17.516 -11.133 1.00 93.88 188 LYS A O 1
ATOM 1442 N N . ARG A 1 189 ? -6.795 -16.820 -12.527 1.00 92.69 189 ARG A N 1
ATOM 1443 C CA . ARG A 1 189 ? -6.330 -18.170 -12.892 1.00 92.69 189 ARG A CA 1
ATOM 1444 C C . ARG A 1 189 ? -5.591 -18.878 -11.762 1.00 92.69 189 ARG A C 1
ATOM 1446 O O . ARG A 1 189 ? -5.458 -20.095 -11.814 1.00 92.69 189 ARG A O 1
ATOM 1453 N N . PHE A 1 190 ? -5.082 -18.130 -10.787 1.00 90.62 190 PHE A N 1
ATOM 1454 C CA . PHE A 1 190 ? -4.302 -18.677 -9.675 1.00 90.62 190 PHE A CA 1
ATOM 1455 C C . PHE A 1 190 ? -4.786 -18.208 -8.299 1.00 90.62 190 PHE A C 1
ATOM 1457 O O . PHE A 1 190 ? -4.234 -18.634 -7.283 1.00 90.62 190 PHE A O 1
ATOM 1464 N N . SER A 1 191 ? -5.787 -17.328 -8.242 1.00 83.88 191 SER A N 1
ATOM 1465 C CA . SER A 1 191 ? -6.341 -16.867 -6.976 1.00 83.88 191 SER A CA 1
ATOM 1466 C C . SER A 1 191 ? -7.166 -17.960 -6.299 1.00 83.88 191 SER A C 1
ATOM 1468 O O . SER A 1 191 ? -8.096 -18.500 -6.894 1.00 83.88 191 SER A O 1
ATOM 1470 N N . ALA A 1 192 ? -6.857 -18.244 -5.036 1.00 76.56 192 ALA A N 1
ATOM 1471 C CA . ALA A 1 192 ? -7.687 -19.061 -4.155 1.00 76.56 192 ALA A CA 1
ATOM 1472 C C . ALA A 1 192 ? -8.758 -18.230 -3.414 1.00 76.56 192 ALA A C 1
ATOM 1474 O O . ALA A 1 192 ? -9.639 -18.799 -2.775 1.00 76.56 192 ALA A O 1
ATOM 1475 N N . GLN A 1 193 ? -8.683 -16.895 -3.496 1.00 73.12 193 GLN A N 1
ATOM 1476 C CA . GLN A 1 193 ? -9.556 -15.927 -2.817 1.00 73.12 193 GLN A CA 1
ATOM 1477 C C . GLN A 1 193 ? -10.182 -14.930 -3.818 1.00 73.12 193 GLN A C 1
ATOM 1479 O O . GLN A 1 193 ? -9.730 -14.831 -4.962 1.00 73.12 193 GLN A O 1
ATOM 1484 N N . PRO A 1 194 ? -11.205 -14.146 -3.439 1.00 62.53 194 PRO A N 1
ATOM 1485 C CA . PRO A 1 194 ? -11.632 -12.993 -4.232 1.00 62.53 194 PRO A CA 1
ATOM 1486 C C . PRO A 1 194 ? -10.488 -11.974 -4.413 1.00 62.53 194 PRO A C 1
ATOM 1488 O O . PRO A 1 194 ? -9.685 -11.774 -3.500 1.00 62.53 194 PRO A O 1
ATOM 1491 N N . ILE A 1 195 ? -10.410 -11.344 -5.591 1.00 59.44 195 ILE A N 1
ATOM 1492 C CA . ILE A 1 195 ? -9.371 -10.359 -5.950 1.00 59.44 195 ILE A CA 1
ATOM 1493 C C . ILE A 1 195 ? -9.849 -8.954 -5.561 1.00 59.44 195 ILE A C 1
ATOM 1495 O O . ILE A 1 195 ? -10.993 -8.612 -5.861 1.00 59.44 195 ILE A O 1
ATOM 1499 N N . MET A 1 196 ? -8.980 -8.158 -4.925 1.00 55.50 196 MET A N 1
ATOM 1500 C CA . MET A 1 196 ? -9.212 -6.730 -4.667 1.00 55.50 196 MET A CA 1
ATOM 1501 C C . MET A 1 196 ? -8.611 -5.881 -5.794 1.00 55.50 196 MET A C 1
ATOM 1503 O O . MET A 1 196 ? -7.565 -6.231 -6.348 1.00 55.50 196 MET A O 1
ATOM 1507 N N . PHE A 1 197 ? -9.295 -4.791 -6.142 1.00 52.34 197 PHE A N 1
ATOM 1508 C CA . PHE A 1 197 ? -8.935 -3.875 -7.229 1.00 52.34 197 PHE A CA 1
ATOM 1509 C C . PHE A 1 197 ? -8.716 -2.467 -6.696 1.00 52.34 197 PHE A C 1
ATOM 1511 O O . PHE A 1 197 ? -9.406 -2.118 -5.711 1.00 52.34 197 PHE A O 1
#

Foldseek 3Di:
DCVPAFDEAELCPDPPADLCRSQVVCLVVVTQAYEQEQAWWKFFDADPVVRDTPDIDTSHDDLVSNLVNLQSNVVSNHAYAYEAQAVNSLVSNVVCVVVVSHDPPHEYEYEADGVGGHHDDLVRVVVSVVSHDPRYAYEYAYAAPCQVVRLLSCQVVVHEHEFFCVRYQADPVGHGDPGSVVNVVVSVVRHPDDHHD